Protein AF-A0A9X5P153-F1 (afdb_monomer_lite)

Sequence (195 aa):
MKKLLTLLILSAFSSACYAAAADWTPLLQSMKKGCTVDFDALPYGKSDIGKLPAQYRASVARSRSKQTESDGEALTIELKNSVAFGQPLSTLIIESGEGYGHVKMKFARNADVSKLIPLFTTPTDKRHGMLAAGRAQNFCVKGANRTLKQYQSSQHHWRAVSSEGPWQEFRYHPKENVLSCLNSDHYGDEVECTR

Structure (mmCIF, N/CA/C/O backbone):
data_AF-A0A9X5P153-F1
#
_entry.id   AF-A0A9X5P153-F1
#
loop_
_atom_site.group_PDB
_atom_site.id
_atom_site.type_symbol
_atom_site.label_atom_id
_atom_site.label_alt_id
_atom_site.label_comp_id
_atom_site.label_asym_id
_atom_site.label_entity_id
_atom_site.label_seq_id
_atom_site.pdbx_PDB_ins_code
_atom_site.Cartn_x
_atom_site.Cartn_y
_atom_site.Cartn_z
_atom_site.occupancy
_atom_site.B_iso_or_equiv
_atom_site.auth_seq_id
_atom_site.auth_comp_id
_atom_site.auth_asym_id
_atom_site.auth_atom_id
_atom_site.pdbx_PDB_model_num
ATOM 1 N N . MET A 1 1 ? -34.043 -13.146 49.507 1.00 47.53 1 MET A N 1
ATOM 2 C CA . MET A 1 1 ? -33.425 -13.627 48.246 1.00 47.53 1 MET A CA 1
ATOM 3 C C . MET A 1 1 ? -33.953 -12.940 46.969 1.00 47.53 1 MET A C 1
ATOM 5 O O . MET A 1 1 ? -33.760 -13.474 45.893 1.00 47.53 1 MET A O 1
ATOM 9 N N . LYS A 1 2 ? -34.574 -11.746 47.029 1.00 44.31 2 LYS A N 1
ATOM 10 C CA . LYS A 1 2 ? -35.009 -11.004 45.818 1.00 44.31 2 LYS A CA 1
ATOM 11 C C . LYS A 1 2 ? -34.020 -9.927 45.346 1.00 44.31 2 LYS A C 1
ATOM 13 O O . LYS A 1 2 ? -34.020 -9.601 44.174 1.00 44.31 2 LYS A O 1
ATOM 18 N N . LYS A 1 3 ? -33.159 -9.410 46.235 1.00 43.97 3 LYS A N 1
ATOM 19 C CA . LYS A 1 3 ? -32.174 -8.354 45.916 1.00 43.97 3 LYS A CA 1
ATOM 20 C C . LYS A 1 3 ? -30.908 -8.866 45.216 1.00 43.97 3 LYS A C 1
ATOM 22 O O . LYS A 1 3 ? -30.251 -8.099 44.531 1.00 43.97 3 LYS A O 1
ATOM 27 N N . LEU A 1 4 ? -30.576 -10.150 45.379 1.00 45.59 4 LEU A N 1
ATOM 28 C CA . LEU A 1 4 ? -29.398 -10.752 44.743 1.00 45.59 4 LEU A CA 1
ATOM 29 C C . LEU A 1 4 ? -29.663 -11.115 43.272 1.00 45.59 4 LEU A C 1
ATOM 31 O O . LEU A 1 4 ? -28.764 -11.041 42.445 1.00 45.59 4 LEU A O 1
ATOM 35 N N . LEU A 1 5 ? -30.915 -11.455 42.942 1.00 48.69 5 LEU A N 1
ATOM 36 C CA . LEU A 1 5 ? -31.315 -11.833 41.587 1.00 48.69 5 LEU A CA 1
ATOM 37 C C . LEU A 1 5 ? -31.338 -10.623 40.637 1.00 48.69 5 LEU A C 1
ATOM 39 O O . LEU A 1 5 ? -31.024 -10.762 39.463 1.00 48.69 5 LEU A O 1
ATOM 43 N N . THR A 1 6 ? -31.639 -9.424 41.145 1.00 50.09 6 THR A N 1
ATOM 44 C CA . THR A 1 6 ? -31.651 -8.188 40.345 1.00 50.09 6 THR A CA 1
ATOM 45 C C . THR A 1 6 ? -30.250 -7.714 39.954 1.00 50.09 6 THR A C 1
ATOM 47 O O . THR A 1 6 ? -30.091 -7.137 38.883 1.00 50.09 6 THR A O 1
ATOM 50 N N . LEU A 1 7 ? -29.223 -7.990 40.770 1.00 46.78 7 LEU A N 1
ATOM 51 C CA . LEU A 1 7 ? -27.832 -7.652 40.435 1.00 46.78 7 LEU A CA 1
ATOM 52 C C . LEU A 1 7 ? -27.221 -8.582 39.377 1.00 46.78 7 LEU A C 1
ATOM 54 O O . LEU A 1 7 ? -26.355 -8.149 38.625 1.00 46.78 7 LEU A O 1
ATOM 58 N N . LEU A 1 8 ? -27.690 -9.829 39.279 1.00 48.72 8 LEU A N 1
ATOM 59 C CA . LEU A 1 8 ? -27.217 -10.793 38.278 1.00 48.72 8 LEU A CA 1
ATOM 60 C C . LEU A 1 8 ? -27.764 -10.525 36.867 1.00 48.72 8 LEU A C 1
ATOM 62 O O . LEU A 1 8 ? -27.187 -10.996 35.893 1.00 48.72 8 LEU A O 1
ATOM 66 N N . ILE A 1 9 ? -28.849 -9.757 36.740 1.00 51.34 9 ILE A N 1
ATOM 67 C CA . ILE A 1 9 ? -29.462 -9.443 35.439 1.00 51.34 9 ILE A CA 1
ATOM 68 C C . ILE A 1 9 ? -28.832 -8.183 34.813 1.00 51.34 9 ILE A C 1
ATOM 70 O O . ILE A 1 9 ? -28.784 -8.067 33.590 1.00 51.34 9 ILE A O 1
ATOM 74 N N . LEU A 1 10 ? -28.271 -7.267 35.616 1.00 45.81 10 LEU A N 1
ATOM 75 C CA . LEU A 1 10 ? -27.598 -6.062 35.103 1.00 45.81 10 LEU A CA 1
ATOM 76 C C . LEU A 1 10 ? -26.164 -6.301 34.596 1.00 45.81 10 LEU A C 1
ATOM 78 O O . LEU A 1 10 ? -25.626 -5.444 33.901 1.00 45.81 10 LEU A O 1
ATOM 82 N N . SER A 1 11 ? -25.537 -7.439 34.904 1.00 48.03 11 SER A N 1
ATOM 83 C CA . SER A 1 11 ? -24.171 -7.751 34.454 1.00 48.03 11 SER A CA 1
ATOM 84 C C . SER A 1 11 ? -24.103 -8.456 33.092 1.00 48.03 11 SER A C 1
ATOM 86 O O . SER A 1 11 ? -23.009 -8.643 32.564 1.00 48.03 11 SER A O 1
ATOM 88 N N . ALA A 1 12 ? -25.244 -8.821 32.496 1.00 51.25 12 ALA A N 1
ATOM 89 C CA . ALA A 1 12 ? -25.298 -9.607 31.259 1.00 51.25 12 ALA A CA 1
ATOM 90 C C . ALA A 1 12 ? -25.358 -8.777 29.958 1.00 51.25 12 ALA A C 1
ATOM 92 O O . ALA A 1 12 ? -25.270 -9.353 28.877 1.00 51.25 12 ALA A O 1
ATOM 93 N N . PHE A 1 13 ? -25.472 -7.444 30.029 1.00 50.28 13 PHE A N 1
ATOM 94 C CA . PHE A 1 13 ? -25.649 -6.585 28.842 1.00 50.28 13 PHE A CA 1
ATOM 95 C C . PHE A 1 13 ? -24.474 -5.648 28.542 1.00 50.28 13 PHE A C 1
ATOM 97 O O . PHE A 1 13 ? -24.599 -4.734 27.732 1.00 50.28 13 PHE A O 1
ATOM 104 N N . SER A 1 14 ? -23.300 -5.906 29.115 1.00 43.81 14 SER A N 1
ATOM 105 C CA . SER A 1 14 ? -22.055 -5.263 28.679 1.00 43.81 14 SER A CA 1
ATOM 106 C C . SER A 1 14 ? -21.421 -6.042 27.526 1.00 43.81 14 SER A C 1
ATOM 108 O O . SER A 1 14 ? -20.226 -6.332 27.539 1.00 43.81 14 SER A O 1
ATOM 110 N N . SER A 1 15 ? -22.210 -6.412 26.515 1.00 46.66 15 SER A N 1
ATOM 111 C CA . SER A 1 15 ? -21.649 -6.752 25.210 1.00 46.66 15 SER A CA 1
ATOM 112 C C . SER A 1 15 ? -21.099 -5.447 24.650 1.00 46.66 15 SER A C 1
ATOM 114 O O . SER A 1 15 ? -21.829 -4.674 24.034 1.00 46.66 15 SER A O 1
ATOM 116 N N . ALA A 1 16 ? -19.829 -5.149 24.939 1.00 47.69 16 ALA A N 1
ATOM 117 C CA . ALA A 1 16 ? -19.108 -4.097 24.246 1.00 47.69 16 ALA A CA 1
ATOM 118 C C . ALA A 1 16 ? -19.264 -4.393 22.752 1.00 47.69 16 ALA A C 1
ATOM 120 O O . ALA A 1 16 ? -18.711 -5.363 22.235 1.00 47.69 16 ALA A O 1
ATOM 121 N N . CYS A 1 17 ? -20.123 -3.625 22.087 1.00 47.25 17 CYS A N 1
ATOM 122 C CA . CYS A 1 17 ? -20.361 -3.745 20.664 1.00 47.25 17 CYS A CA 1
ATOM 123 C C . CYS A 1 17 ? -19.094 -3.203 20.002 1.00 47.25 17 CYS A C 1
ATOM 125 O O . CYS A 1 17 ? -18.971 -2.006 19.741 1.00 47.25 17 CYS A O 1
ATOM 127 N N . TYR A 1 18 ? -18.082 -4.059 19.855 1.00 55.56 18 TYR A N 1
ATOM 128 C CA . TYR A 1 18 ? -16.886 -3.713 19.110 1.00 55.56 18 TYR A CA 1
ATOM 129 C C . TYR A 1 18 ? -17.342 -3.487 17.675 1.00 55.56 18 TYR A C 1
ATOM 131 O O . TYR A 1 18 ? -17.751 -4.425 16.991 1.00 55.56 18 TYR A O 1
ATOM 139 N N . ALA A 1 19 ? -17.339 -2.225 17.244 1.00 69.00 19 ALA A N 1
ATOM 140 C CA . ALA A 1 19 ? -17.590 -1.891 15.853 1.00 69.00 19 ALA A CA 1
ATOM 141 C C . ALA A 1 19 ? -16.660 -2.747 14.985 1.00 69.00 19 ALA A C 1
ATOM 143 O O . ALA A 1 19 ? -15.471 -2.866 15.293 1.00 69.00 19 ALA A O 1
ATOM 144 N N . ALA A 1 20 ? -17.194 -3.365 13.932 1.00 82.94 20 ALA A N 1
ATOM 145 C CA . ALA A 1 20 ? -16.376 -4.140 13.011 1.00 82.94 20 ALA A CA 1
ATOM 146 C C . ALA A 1 20 ? -15.239 -3.257 12.473 1.00 82.94 20 ALA A C 1
ATOM 148 O O . ALA A 1 20 ? -15.447 -2.073 12.188 1.00 82.94 20 ALA A O 1
ATOM 149 N N . ALA A 1 21 ? -14.031 -3.815 12.390 1.00 91.44 21 ALA A N 1
ATOM 150 C CA . ALA A 1 21 ? -12.899 -3.076 11.859 1.00 91.44 21 ALA A CA 1
ATOM 151 C C . ALA A 1 21 ? -13.166 -2.679 10.401 1.00 91.44 21 ALA A C 1
ATOM 153 O O . ALA A 1 21 ? -13.686 -3.480 9.623 1.00 91.44 21 ALA A O 1
ATOM 154 N N . ALA A 1 22 ? -12.804 -1.454 10.023 1.00 96.44 22 ALA A N 1
ATOM 155 C CA . ALA A 1 22 ? -12.912 -1.021 8.637 1.00 96.44 22 ALA A CA 1
ATOM 156 C C . ALA A 1 22 ? -11.876 -1.772 7.792 1.00 96.44 22 ALA A C 1
ATOM 158 O O . ALA A 1 22 ? -10.674 -1.653 8.039 1.00 96.44 22 ALA A O 1
ATOM 159 N N . ASP A 1 23 ? -12.339 -2.542 6.807 1.00 96.88 23 ASP A N 1
ATOM 160 C CA . ASP A 1 23 ? -11.461 -3.274 5.898 1.00 96.88 23 ASP A CA 1
ATOM 161 C C . ASP A 1 23 ? -11.102 -2.425 4.677 1.00 96.88 23 ASP A C 1
ATOM 163 O O . ASP A 1 23 ? -11.913 -2.228 3.768 1.00 96.88 23 ASP A O 1
ATOM 167 N N . TRP A 1 24 ? -9.868 -1.924 4.674 1.00 96.56 24 TRP A N 1
ATOM 168 C CA . TRP A 1 24 ? -9.282 -1.111 3.610 1.00 96.56 24 TRP A CA 1
ATOM 169 C C . TRP A 1 24 ? -8.792 -1.936 2.416 1.00 96.56 24 TRP A C 1
ATOM 171 O O . TRP A 1 24 ? -8.438 -1.351 1.395 1.00 96.56 24 TRP A O 1
ATOM 181 N N . THR A 1 25 ? -8.810 -3.273 2.494 1.00 95.44 25 THR A N 1
ATOM 182 C CA . THR A 1 25 ? -8.389 -4.162 1.393 1.00 95.44 25 THR A CA 1
ATOM 183 C C . THR A 1 25 ? -8.999 -3.792 0.039 1.00 95.44 25 THR A C 1
ATOM 185 O O . THR A 1 25 ? -8.234 -3.724 -0.920 1.00 95.44 25 THR A O 1
ATOM 188 N N . PRO A 1 26 ? -10.309 -3.489 -0.088 1.00 95.06 26 PRO A N 1
ATOM 189 C CA . PRO A 1 26 ? -10.902 -3.159 -1.385 1.00 95.06 26 PRO A CA 1
ATOM 190 C C . PRO A 1 26 ? -10.265 -1.942 -2.069 1.00 95.06 26 PRO A C 1
ATOM 192 O O . PRO A 1 26 ? -10.091 -1.968 -3.281 1.00 95.06 26 PRO A O 1
ATOM 195 N N . LEU A 1 27 ? -9.856 -0.921 -1.303 1.00 94.31 27 LEU A N 1
ATOM 196 C CA . LEU A 1 27 ? -9.205 0.289 -1.836 1.00 94.31 27 LEU A CA 1
ATOM 197 C C . LEU A 1 27 ? -7.715 0.078 -2.143 1.00 94.31 27 LEU A C 1
ATOM 199 O O . LEU A 1 27 ? -7.085 0.897 -2.800 1.00 94.31 27 LEU A O 1
ATOM 203 N N . LEU A 1 28 ? -7.134 -1.005 -1.627 1.00 93.38 28 LEU A N 1
ATOM 204 C CA . LEU A 1 28 ? -5.708 -1.316 -1.721 1.00 93.38 28 LEU A CA 1
ATOM 205 C C . LEU A 1 28 ? -5.439 -2.522 -2.638 1.00 93.38 28 LEU A C 1
ATOM 207 O O . LEU A 1 28 ? -4.286 -2.882 -2.872 1.00 93.38 28 LEU A O 1
ATOM 211 N N . GLN A 1 29 ? -6.493 -3.163 -3.150 1.00 91.69 29 GLN A N 1
ATOM 212 C CA . GLN A 1 29 ? -6.427 -4.451 -3.836 1.00 91.69 29 GLN A CA 1
ATOM 213 C C . GLN A 1 29 ? -5.596 -4.394 -5.122 1.00 91.69 29 GLN A C 1
ATOM 215 O O . GLN A 1 29 ? -4.877 -5.352 -5.418 1.00 91.69 29 GLN A O 1
ATOM 220 N N . SER A 1 30 ? -5.662 -3.282 -5.861 1.00 87.06 30 SER A N 1
ATOM 221 C CA . SER A 1 30 ? -4.901 -3.071 -7.101 1.00 87.06 30 SER A CA 1
ATOM 222 C C . SER A 1 30 ? -3.392 -3.210 -6.882 1.00 87.06 30 SER A C 1
ATOM 224 O O . SER A 1 30 ? -2.685 -3.747 -7.732 1.00 87.06 30 SER A O 1
ATOM 226 N N . MET A 1 31 ? -2.896 -2.839 -5.698 1.00 87.56 31 MET A N 1
ATOM 227 C CA . MET A 1 31 ? -1.468 -2.870 -5.384 1.00 87.56 31 MET A CA 1
ATOM 228 C C . MET A 1 31 ? -0.890 -4.282 -5.295 1.00 87.56 31 MET A C 1
ATOM 230 O O . MET A 1 31 ? 0.315 -4.458 -5.470 1.00 87.56 31 MET A O 1
ATOM 234 N N . LYS A 1 32 ? -1.723 -5.307 -5.060 1.00 85.31 32 LYS A N 1
ATOM 235 C CA . LYS A 1 32 ? -1.268 -6.708 -5.025 1.00 85.31 32 LYS A CA 1
ATOM 236 C C . LYS A 1 32 ? -0.628 -7.155 -6.339 1.00 85.31 32 LYS A C 1
ATOM 238 O O . LYS A 1 32 ? 0.155 -8.105 -6.345 1.00 85.31 32 LYS A O 1
ATOM 243 N N . LYS A 1 33 ? -0.976 -6.508 -7.451 1.00 80.19 33 LYS A N 1
ATOM 244 C CA . LYS A 1 33 ? -0.463 -6.829 -8.779 1.00 80.19 33 LYS A CA 1
ATOM 245 C C . LYS A 1 33 ? 0.204 -5.593 -9.374 1.00 80.19 33 LYS A C 1
ATOM 247 O O . LYS A 1 33 ? -0.465 -4.679 -9.824 1.00 80.19 33 LYS A O 1
ATOM 252 N N . GLY A 1 34 ? 1.531 -5.585 -9.373 1.00 75.56 34 GLY A N 1
ATOM 253 C CA . GLY A 1 34 ? 2.361 -4.546 -9.978 1.00 75.56 34 GLY A CA 1
ATOM 254 C C . GLY A 1 34 ? 2.371 -3.224 -9.232 1.00 75.56 34 GLY A C 1
ATOM 255 O O . GLY A 1 34 ? 2.647 -2.203 -9.845 1.00 75.56 34 GLY A O 1
ATOM 256 N N . CYS A 1 35 ? 2.039 -3.207 -7.936 1.00 83.25 35 CYS A N 1
ATOM 257 C CA . CYS A 1 35 ? 1.958 -1.966 -7.164 1.00 83.25 35 CYS A CA 1
ATOM 258 C C . CYS A 1 35 ? 1.123 -0.868 -7.847 1.00 83.25 35 CYS A C 1
ATOM 260 O O . CYS A 1 35 ? 1.380 0.320 -7.667 1.00 83.25 35 CYS A O 1
ATOM 262 N N . THR A 1 36 ? 0.108 -1.259 -8.623 1.00 83.00 36 THR A N 1
ATOM 263 C CA . THR A 1 36 ? -0.773 -0.311 -9.299 1.00 83.00 36 THR A CA 1
ATOM 264 C C . THR A 1 36 ? -1.589 0.446 -8.261 1.00 83.00 36 THR A C 1
ATOM 266 O O . THR A 1 36 ? -2.306 -0.157 -7.458 1.00 83.00 36 THR A O 1
ATOM 269 N N . VAL A 1 37 ? -1.473 1.771 -8.273 1.00 80.62 37 VAL A N 1
ATOM 270 C CA . VAL A 1 37 ? -2.222 2.653 -7.379 1.00 80.62 37 VAL A CA 1
ATOM 271 C C . VAL A 1 37 ? -3.471 3.128 -8.110 1.00 80.62 37 VAL A C 1
ATOM 273 O O . VAL A 1 37 ? -3.368 3.757 -9.159 1.00 80.62 37 VAL A O 1
ATOM 276 N N . ASP A 1 38 ? -4.637 2.798 -7.562 1.00 84.69 38 ASP A N 1
ATOM 277 C CA . ASP A 1 38 ? -5.920 3.330 -8.012 1.00 84.69 38 ASP A CA 1
ATOM 278 C C . ASP A 1 38 ? -6.193 4.645 -7.269 1.00 84.69 38 ASP A C 1
ATOM 280 O O . ASP A 1 38 ? -6.609 4.658 -6.106 1.00 84.69 38 ASP A O 1
ATOM 284 N N . PHE A 1 39 ? -5.884 5.758 -7.931 1.00 77.44 39 PHE A N 1
ATOM 285 C CA . PHE A 1 39 ? -6.084 7.098 -7.382 1.00 77.44 39 PHE A CA 1
ATOM 286 C C . PHE A 1 39 ? -7.538 7.563 -7.407 1.00 77.44 39 PHE A C 1
ATOM 288 O O . PHE A 1 39 ? -7.862 8.520 -6.709 1.00 77.44 39 PHE A O 1
ATOM 295 N N . ASP A 1 40 ? -8.414 6.878 -8.141 1.00 83.12 40 ASP A N 1
ATOM 296 C CA . ASP A 1 40 ? -9.849 7.152 -8.089 1.00 83.12 40 ASP A CA 1
ATOM 297 C C . ASP A 1 40 ? -10.466 6.527 -6.826 1.00 83.12 40 ASP A C 1
ATOM 299 O O . ASP A 1 40 ? -11.416 7.062 -6.249 1.00 83.12 40 ASP A O 1
ATOM 303 N N . ALA A 1 41 ? -9.900 5.406 -6.360 1.00 85.31 41 ALA A N 1
ATOM 304 C CA . ALA A 1 41 ? -10.319 4.730 -5.134 1.00 85.31 41 ALA A CA 1
ATOM 305 C C . ALA A 1 41 ? -9.700 5.320 -3.851 1.00 85.31 41 ALA A C 1
ATOM 307 O O . ALA A 1 41 ? -10.321 5.261 -2.782 1.00 85.31 41 ALA A O 1
ATOM 308 N N . LEU A 1 42 ? -8.475 5.852 -3.920 1.00 88.75 42 LEU A N 1
ATOM 309 C CA . LEU A 1 42 ? -7.748 6.383 -2.764 1.00 88.75 42 LEU A CA 1
ATOM 310 C C . LEU A 1 42 ? -7.845 7.912 -2.658 1.00 88.75 42 LEU A C 1
ATOM 312 O O . LEU A 1 42 ? -7.838 8.609 -3.665 1.00 88.75 42 LEU A O 1
ATOM 316 N N . PRO A 1 43 ? -7.887 8.472 -1.435 1.00 88.31 43 PRO A N 1
ATOM 317 C CA . PRO A 1 43 ? -7.881 9.918 -1.270 1.00 88.31 43 PRO A CA 1
ATOM 318 C C . PRO A 1 43 ? -6.517 10.484 -1.686 1.00 88.31 43 PRO A C 1
ATOM 320 O O . PRO A 1 43 ? -5.491 10.111 -1.115 1.00 88.31 43 PRO A O 1
ATOM 323 N N . TYR A 1 44 ? -6.520 11.401 -2.650 1.00 77.88 44 TYR A N 1
ATOM 324 C CA . TYR A 1 44 ? -5.321 12.108 -3.101 1.00 77.88 44 TYR A CA 1
ATOM 325 C C . TYR A 1 44 ? -4.970 13.241 -2.128 1.00 77.88 44 TYR A C 1
ATOM 327 O O . TYR A 1 44 ? -3.842 13.334 -1.646 1.00 77.88 44 TYR A O 1
ATOM 335 N N . GLY A 1 45 ? -5.965 14.060 -1.773 1.00 83.62 45 GLY A N 1
ATOM 336 C CA . GLY A 1 45 ? -5.815 15.176 -0.843 1.00 83.62 45 GLY A CA 1
ATOM 337 C C . GLY A 1 45 ? -6.653 15.030 0.425 1.00 83.62 45 GLY A C 1
ATOM 338 O O . GLY A 1 45 ? -7.579 14.219 0.531 1.00 83.62 45 GLY A O 1
ATOM 339 N N . LYS A 1 46 ? -6.373 15.876 1.424 1.00 85.06 46 LYS A N 1
ATOM 340 C CA . LYS A 1 46 ? -7.125 15.868 2.697 1.00 85.06 46 LYS A CA 1
ATOM 341 C C . LYS A 1 46 ? -8.632 16.082 2.506 1.00 85.06 46 LYS A C 1
ATOM 343 O O . LYS A 1 46 ? -9.424 15.535 3.273 1.00 85.06 46 LYS A O 1
ATOM 348 N N . SER A 1 47 ? -9.029 16.873 1.510 1.00 85.81 47 SER A N 1
ATOM 349 C CA . SER A 1 47 ? -10.432 17.127 1.157 1.00 85.81 47 SER A CA 1
ATOM 350 C C . SER A 1 47 ? -11.155 15.873 0.650 1.00 85.81 47 SER A C 1
ATOM 352 O O . SER A 1 47 ? -12.356 15.729 0.889 1.00 85.81 47 SER A O 1
ATOM 354 N N . ASP A 1 48 ? -10.441 14.931 0.029 1.00 89.31 48 ASP A N 1
ATOM 355 C CA . ASP A 1 48 ? -11.025 13.708 -0.533 1.00 89.31 48 ASP A CA 1
ATOM 356 C C . ASP A 1 48 ? -11.434 12.697 0.538 1.00 89.31 48 ASP A C 1
ATOM 358 O O . ASP A 1 48 ? -12.321 11.877 0.311 1.00 89.31 48 ASP A O 1
ATOM 362 N N . ILE A 1 49 ? -10.898 12.818 1.759 1.00 91.69 49 ILE A N 1
ATOM 363 C CA . ILE A 1 49 ? -11.346 12.010 2.903 1.00 91.69 49 ILE A CA 1
ATOM 364 C C . ILE A 1 49 ? -12.854 12.175 3.123 1.00 91.69 49 ILE A C 1
ATOM 366 O O . ILE A 1 49 ? -13.530 11.208 3.465 1.00 91.69 49 ILE A O 1
ATOM 370 N N . GLY A 1 50 ? -13.409 13.371 2.894 1.00 90.81 50 GLY A N 1
ATOM 371 C CA . GLY A 1 50 ? -14.848 13.623 3.022 1.00 90.81 50 GLY A CA 1
ATOM 372 C C . GLY A 1 50 ? -15.710 12.833 2.030 1.00 90.81 50 GLY A C 1
ATOM 373 O O . GLY A 1 50 ? -16.875 12.571 2.326 1.00 90.81 50 GLY A O 1
ATOM 374 N N . LYS A 1 51 ? -15.128 12.418 0.898 1.00 92.12 51 LYS A N 1
ATOM 375 C CA . LYS A 1 51 ? -15.792 11.667 -0.178 1.00 92.12 51 LYS A CA 1
ATOM 376 C C . LYS A 1 51 ? -15.761 10.154 0.048 1.00 92.12 51 LYS A C 1
ATOM 378 O O . LYS A 1 51 ? -16.509 9.429 -0.601 1.00 92.12 51 LYS A O 1
ATOM 383 N N . LEU A 1 52 ? -14.932 9.668 0.976 1.00 92.88 52 LEU A N 1
ATOM 384 C CA . LEU A 1 52 ? -14.853 8.243 1.281 1.00 92.88 52 LEU A CA 1
ATOM 385 C C . LEU A 1 52 ? -16.191 7.705 1.832 1.00 92.88 52 LEU A C 1
ATOM 387 O O . LEU A 1 52 ? -16.893 8.400 2.584 1.00 92.88 52 LEU A O 1
ATOM 391 N N . PRO A 1 53 ? -16.528 6.432 1.556 1.00 94.38 53 PRO A N 1
ATOM 392 C CA . PRO A 1 53 ? -17.629 5.750 2.224 1.00 94.38 53 PRO A CA 1
ATOM 393 C C . PRO A 1 53 ? -17.553 5.865 3.754 1.00 94.38 53 PRO A C 1
ATOM 395 O O . PRO A 1 53 ? -16.471 5.913 4.347 1.00 94.38 53 PRO A O 1
ATOM 398 N N . ALA A 1 54 ? -18.718 5.897 4.409 1.00 94.12 54 ALA A N 1
ATOM 399 C CA . ALA A 1 54 ? -18.835 6.202 5.839 1.00 94.12 54 ALA A CA 1
ATOM 400 C C . ALA A 1 54 ? -17.959 5.306 6.733 1.00 94.12 54 ALA A C 1
ATOM 402 O O . ALA A 1 54 ? -17.360 5.800 7.687 1.00 94.12 54 ALA A O 1
ATOM 403 N N . GLN A 1 55 ? -17.828 4.021 6.389 1.00 93.88 55 GLN A N 1
ATOM 404 C CA . GLN A 1 55 ? -16.995 3.062 7.121 1.00 93.88 55 GLN A CA 1
ATOM 405 C C . GLN A 1 55 ? -15.512 3.465 7.164 1.00 93.88 55 GLN A C 1
ATOM 407 O O . GLN A 1 55 ? -14.885 3.405 8.220 1.00 93.88 55 GLN A O 1
ATOM 412 N N . TYR A 1 56 ? -14.964 3.958 6.050 1.00 95.75 56 TYR A N 1
ATOM 413 C CA . TYR A 1 56 ? -13.573 4.399 5.975 1.00 95.75 56 TYR A CA 1
ATOM 414 C C . TYR A 1 56 ? -13.383 5.715 6.713 1.00 95.75 56 TYR A C 1
ATOM 416 O O . TYR A 1 56 ? -12.461 5.833 7.519 1.00 95.75 56 TYR A O 1
ATOM 424 N N . ARG A 1 57 ? -14.310 6.667 6.536 1.00 95.00 57 ARG A N 1
ATOM 425 C CA . ARG A 1 57 ? -14.282 7.953 7.253 1.00 95.00 57 ARG A CA 1
ATOM 426 C C . ARG A 1 57 ? -14.318 7.774 8.765 1.00 95.00 57 ARG A C 1
ATOM 428 O O . ARG A 1 57 ? -13.527 8.396 9.465 1.00 95.00 57 ARG A O 1
ATOM 435 N N . ALA A 1 58 ? -15.186 6.895 9.266 1.00 95.06 58 ALA A N 1
ATOM 436 C CA . ALA A 1 58 ? -15.298 6.605 10.695 1.00 95.06 58 ALA A CA 1
ATOM 437 C C . ALA A 1 58 ? -14.010 6.001 11.287 1.00 95.06 58 ALA A C 1
ATOM 439 O O . ALA A 1 58 ? -13.739 6.161 12.481 1.00 95.06 58 ALA A O 1
ATOM 440 N N . SER A 1 59 ? -13.211 5.334 10.451 1.00 96.56 59 SER A N 1
ATOM 441 C CA . SER A 1 59 ? -11.937 4.728 10.833 1.00 96.56 59 SER A CA 1
ATOM 442 C C . SER A 1 59 ? -10.752 5.702 10.827 1.00 96.56 59 SER A C 1
ATOM 444 O O . SER A 1 59 ? -9.705 5.390 11.391 1.00 96.56 59 SER A O 1
ATOM 446 N N . VAL A 1 60 ? -10.905 6.908 10.266 1.00 96.94 60 VAL A N 1
ATOM 447 C CA . VAL A 1 60 ? -9.868 7.948 10.308 1.00 96.94 60 VAL A CA 1
ATOM 448 C C . VAL A 1 60 ? -9.814 8.564 11.705 1.00 96.94 60 VAL A C 1
ATOM 450 O O . VAL A 1 60 ? -10.785 9.140 12.195 1.00 96.94 60 VAL A O 1
ATOM 453 N N . ALA A 1 61 ? -8.662 8.446 12.362 1.00 96.69 61 ALA A N 1
ATOM 454 C CA . ALA A 1 61 ? -8.389 9.100 13.638 1.00 96.69 61 ALA A CA 1
ATOM 455 C C . ALA A 1 61 ? -7.832 10.515 13.432 1.00 96.69 61 ALA A C 1
ATOM 457 O O . ALA A 1 61 ? -8.239 11.453 14.116 1.00 96.69 61 ALA A O 1
ATOM 458 N N . ARG A 1 62 ? -6.914 10.672 12.472 1.00 96.69 62 ARG A N 1
ATOM 459 C CA . ARG A 1 62 ? -6.274 11.948 12.137 1.00 96.69 62 ARG A CA 1
ATOM 460 C C . ARG A 1 62 ? -5.781 11.922 10.695 1.00 96.69 62 ARG A C 1
ATOM 462 O O . ARG A 1 62 ? -5.373 10.878 10.200 1.00 96.69 62 ARG A O 1
ATOM 469 N N . SER A 1 63 ? -5.754 13.079 10.040 1.00 95.62 63 SER A N 1
ATOM 470 C CA . SER A 1 63 ? -5.099 13.238 8.742 1.00 95.62 63 SER A CA 1
ATOM 471 C C . SER A 1 63 ? -4.257 14.509 8.665 1.00 95.62 63 SER A C 1
ATOM 473 O O . SER A 1 63 ? -4.585 15.542 9.265 1.00 95.62 63 SER A O 1
ATOM 475 N N . ARG A 1 64 ? -3.151 14.427 7.925 1.00 94.62 64 ARG A N 1
ATOM 476 C CA . ARG A 1 64 ? -2.240 15.543 7.644 1.00 94.62 64 ARG A CA 1
ATOM 477 C C . ARG A 1 64 ? -1.742 15.452 6.207 1.00 94.62 64 ARG A C 1
ATOM 479 O O . ARG A 1 64 ? -1.410 14.361 5.756 1.00 94.62 64 ARG A O 1
ATOM 486 N N . SER A 1 65 ? -1.648 16.596 5.549 1.00 91.81 65 SER A N 1
ATOM 487 C CA . SER A 1 65 ? -1.040 16.724 4.228 1.00 91.81 65 SER A CA 1
ATOM 488 C C . SER A 1 65 ? 0.269 17.482 4.336 1.00 91.81 65 SER A C 1
ATOM 490 O O . SER A 1 65 ? 0.402 18.377 5.176 1.00 91.81 65 SER A O 1
ATOM 492 N N . LYS A 1 66 ? 1.227 17.124 3.489 1.00 90.50 66 LYS A N 1
ATOM 493 C CA . LYS A 1 66 ? 2.482 17.852 3.313 1.00 90.50 66 LYS A CA 1
ATOM 494 C C . LYS A 1 66 ? 2.802 17.902 1.824 1.00 90.50 66 LYS A C 1
ATOM 496 O O . LYS A 1 66 ? 2.657 16.892 1.147 1.00 90.50 66 LYS A O 1
ATOM 501 N N . GLN A 1 67 ? 3.275 19.041 1.340 1.00 85.44 67 GLN A N 1
ATOM 502 C CA . GLN A 1 67 ? 3.809 19.143 -0.014 1.00 85.44 67 GLN A CA 1
ATOM 503 C C . GLN A 1 67 ? 5.150 18.399 -0.107 1.00 85.44 67 GLN A C 1
ATOM 505 O O . GLN A 1 67 ? 5.968 18.454 0.824 1.00 85.44 67 GLN A O 1
ATOM 510 N N . THR A 1 68 ? 5.347 17.645 -1.183 1.00 78.06 68 THR A N 1
ATOM 511 C CA . THR A 1 68 ? 6.601 16.940 -1.461 1.00 78.06 68 THR A CA 1
ATOM 512 C C . THR A 1 68 ? 7.570 17.858 -2.203 1.00 78.06 68 THR A C 1
ATOM 514 O O . THR A 1 68 ? 7.193 18.912 -2.704 1.00 78.06 68 THR A O 1
ATOM 517 N N . GLU A 1 69 ? 8.838 17.458 -2.274 1.00 71.69 69 GLU A N 1
ATOM 518 C CA . GLU A 1 69 ? 9.881 18.197 -3.007 1.00 71.69 69 GLU A CA 1
ATOM 519 C C . GLU A 1 69 ? 9.653 18.215 -4.529 1.00 71.69 69 GLU A C 1
ATOM 521 O O . GLU A 1 69 ? 10.295 18.980 -5.236 1.00 71.69 69 GLU A O 1
ATOM 526 N N . SER A 1 70 ? 8.740 17.379 -5.029 1.00 64.38 70 SER A N 1
ATOM 527 C CA . SER A 1 70 ? 8.382 17.241 -6.442 1.00 64.38 70 SER A CA 1
ATOM 528 C C . SER A 1 70 ? 7.042 17.910 -6.777 1.00 64.38 70 SER A C 1
ATOM 530 O O . SER A 1 70 ? 6.320 17.406 -7.633 1.00 64.38 70 SER A O 1
ATOM 532 N N . ASP A 1 71 ? 6.649 18.940 -6.020 1.00 67.75 71 ASP A N 1
ATOM 533 C CA . ASP A 1 71 ? 5.343 19.618 -6.104 1.00 67.75 71 ASP A CA 1
ATOM 534 C C . ASP A 1 71 ? 4.111 18.697 -5.958 1.00 67.75 71 ASP A C 1
ATOM 536 O O . ASP A 1 71 ? 2.984 19.085 -6.258 1.00 67.75 71 ASP A O 1
ATOM 540 N N . GLY A 1 72 ? 4.307 17.480 -5.444 1.00 76.00 72 GLY A N 1
ATOM 541 C CA . GLY A 1 72 ? 3.242 16.526 -5.139 1.00 76.00 72 GLY A CA 1
ATOM 542 C C . GLY A 1 72 ? 2.647 16.730 -3.744 1.00 76.00 72 GLY A C 1
ATOM 543 O O . GLY A 1 72 ? 3.133 17.529 -2.938 1.00 76.00 72 GLY A O 1
ATOM 544 N N . GLU A 1 73 ? 1.606 15.965 -3.419 1.00 84.88 73 GLU A N 1
ATOM 545 C CA . GLU A 1 73 ? 1.014 15.933 -2.075 1.00 84.88 73 GLU A CA 1
ATOM 546 C C . GLU A 1 73 ? 1.283 14.576 -1.413 1.00 84.88 73 GLU A C 1
ATOM 548 O O . GLU A 1 73 ? 1.153 13.518 -2.026 1.00 84.88 73 GLU A O 1
ATOM 553 N N . ALA A 1 74 ? 1.682 14.611 -0.142 1.00 91.00 74 ALA A N 1
ATOM 554 C CA . ALA A 1 74 ? 1.781 13.453 0.732 1.00 91.00 74 ALA A CA 1
ATOM 555 C C . ALA A 1 74 ? 0.682 13.524 1.798 1.00 91.00 74 ALA A C 1
ATOM 557 O O . ALA A 1 74 ? 0.794 14.277 2.775 1.00 91.00 74 ALA A O 1
ATOM 558 N N . LEU A 1 75 ? -0.362 12.714 1.642 1.00 94.00 75 LEU A N 1
ATOM 559 C CA . LEU A 1 75 ? -1.440 12.562 2.609 1.00 94.00 75 LEU A CA 1
ATOM 560 C C . LEU A 1 75 ? -1.126 11.416 3.576 1.00 94.00 75 LEU A C 1
ATOM 562 O O . LEU A 1 75 ? -1.056 10.252 3.198 1.00 94.00 75 LEU A O 1
ATOM 566 N N . THR A 1 76 ? -0.970 11.731 4.860 1.00 96.44 76 THR A N 1
ATOM 567 C CA . THR A 1 76 ? -0.900 10.735 5.937 1.00 96.44 76 THR A CA 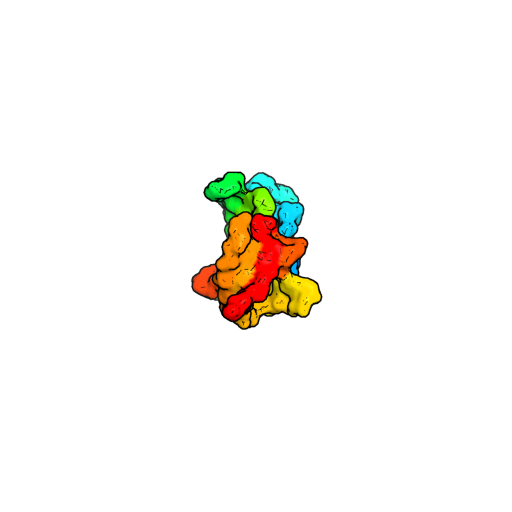1
ATOM 568 C C . THR A 1 76 ? -2.252 10.624 6.635 1.00 96.44 76 THR A C 1
ATOM 570 O O . THR A 1 76 ? -2.783 11.626 7.121 1.00 96.44 76 THR A O 1
ATOM 573 N N . ILE A 1 77 ? -2.765 9.402 6.755 1.00 97.19 77 ILE A N 1
ATOM 574 C CA . ILE A 1 77 ? -4.026 9.053 7.411 1.00 97.19 77 ILE A CA 1
ATOM 575 C C . ILE A 1 77 ? -3.722 8.075 8.546 1.00 97.19 77 ILE A C 1
ATOM 577 O O . ILE A 1 77 ? -3.344 6.929 8.313 1.00 97.19 77 ILE A O 1
ATOM 581 N N . GLU A 1 78 ? -3.880 8.531 9.782 1.00 97.75 78 GLU A N 1
ATOM 582 C CA . GLU A 1 78 ? -3.813 7.693 10.978 1.00 97.75 78 GLU A CA 1
ATOM 583 C C . GLU A 1 78 ? -5.178 7.031 11.187 1.00 97.75 78 GLU A C 1
ATOM 585 O O . GLU A 1 78 ? -6.216 7.702 11.183 1.00 97.75 78 GLU A O 1
ATOM 590 N N . LEU A 1 79 ? -5.174 5.711 11.360 1.00 97.38 79 LEU A N 1
ATOM 591 C CA . LEU A 1 79 ? -6.373 4.880 11.375 1.00 97.38 79 LEU A CA 1
ATOM 592 C C . LEU A 1 79 ? -6.607 4.265 12.756 1.00 97.38 79 LEU A C 1
ATOM 594 O O . LEU A 1 79 ? -5.671 3.908 13.472 1.00 97.38 79 LEU A O 1
ATOM 598 N N . LYS A 1 80 ? -7.880 4.104 13.114 1.00 95.50 80 LYS A N 1
ATOM 599 C CA . LYS A 1 80 ? -8.343 3.355 14.288 1.00 95.50 80 LYS A CA 1
ATOM 600 C C . LYS A 1 80 ? -9.238 2.213 13.833 1.00 95.50 80 LYS A C 1
ATOM 602 O O . LYS A 1 80 ? -9.976 2.358 12.861 1.00 95.50 80 LYS A O 1
ATOM 607 N N . ASN A 1 81 ? -9.180 1.093 14.554 1.00 94.69 81 ASN A N 1
ATOM 608 C CA . ASN A 1 81 ? -10.016 -0.082 14.298 1.00 94.69 81 ASN A CA 1
ATOM 609 C C . ASN A 1 81 ? -10.083 -0.441 12.799 1.00 94.69 81 ASN A C 1
ATOM 611 O O . ASN A 1 81 ? -11.158 -0.499 12.209 1.00 94.69 81 ASN A O 1
ATOM 615 N N . SER A 1 82 ? -8.921 -0.550 12.158 1.00 97.25 82 SER A N 1
ATOM 616 C CA . SER A 1 82 ? -8.799 -0.750 10.713 1.00 97.25 82 SER A CA 1
ATOM 617 C C . SER A 1 82 ? -7.943 -1.966 10.414 1.00 97.25 82 SER A C 1
ATOM 619 O O . SER A 1 82 ? -7.004 -2.279 11.151 1.00 97.25 82 SER A O 1
ATOM 621 N N . VAL A 1 83 ? -8.253 -2.630 9.309 1.00 96.81 83 VAL A N 1
ATOM 622 C CA . VAL A 1 83 ? -7.488 -3.759 8.784 1.00 96.81 83 VAL A CA 1
ATOM 623 C C . VAL A 1 83 ? -7.239 -3.575 7.292 1.00 96.81 83 VAL A C 1
ATOM 625 O O . VAL A 1 83 ? -7.987 -2.881 6.606 1.00 96.81 83 VAL A O 1
ATOM 628 N N . ALA A 1 84 ? -6.181 -4.201 6.795 1.00 95.69 84 ALA A N 1
ATOM 629 C CA . ALA A 1 84 ? -5.960 -4.431 5.375 1.00 95.69 84 ALA A CA 1
ATOM 630 C C . ALA A 1 84 ? -5.300 -5.797 5.201 1.00 95.69 84 ALA A C 1
ATOM 632 O O . ALA A 1 84 ? -4.414 -6.173 5.970 1.00 95.69 84 ALA A O 1
ATOM 633 N N . PHE A 1 85 ? -5.755 -6.556 4.210 1.00 94.12 85 PHE A N 1
ATOM 634 C CA . PHE A 1 85 ? -5.316 -7.922 3.929 1.00 94.12 85 PHE A CA 1
ATOM 635 C C . PHE A 1 85 ? -5.382 -8.834 5.168 1.00 94.12 85 PHE A C 1
ATOM 637 O O . PHE A 1 85 ? -4.509 -9.667 5.400 1.00 94.12 85 PHE A O 1
ATOM 644 N N . GLY A 1 86 ? -6.408 -8.635 6.004 1.00 93.62 86 GLY A N 1
ATOM 645 C CA . GLY A 1 86 ? -6.602 -9.373 7.255 1.00 93.62 86 GLY A CA 1
ATOM 646 C C . GLY A 1 86 ? -5.635 -9.009 8.389 1.00 93.62 86 GLY A C 1
ATOM 647 O O . GLY A 1 86 ? -5.685 -9.643 9.440 1.00 93.62 86 GLY A O 1
ATOM 648 N N . GLN A 1 87 ? -4.767 -8.006 8.213 1.00 95.69 87 GLN A N 1
ATOM 649 C CA . GLN A 1 87 ? -3.820 -7.550 9.233 1.00 95.69 87 GLN A CA 1
ATOM 650 C C . GLN A 1 87 ? -4.201 -6.166 9.781 1.00 95.69 87 GLN A C 1
ATOM 652 O O . GLN A 1 87 ? -4.656 -5.313 9.013 1.00 95.69 87 GLN A O 1
ATOM 657 N N . PRO A 1 88 ? -4.001 -5.896 11.086 1.00 96.06 88 PRO A N 1
ATOM 658 C CA . PRO A 1 88 ? -4.295 -4.591 11.676 1.00 96.06 88 PRO A CA 1
ATOM 659 C C . PRO A 1 88 ? -3.489 -3.456 11.035 1.00 96.06 88 PRO A C 1
ATOM 661 O O . PRO A 1 88 ? -2.256 -3.451 11.075 1.00 96.06 88 PRO A O 1
ATOM 664 N N . LEU A 1 89 ? -4.192 -2.468 10.486 1.00 97.31 89 LEU A N 1
ATOM 665 C CA . LEU A 1 89 ? -3.619 -1.321 9.791 1.00 97.31 89 LEU A CA 1
ATOM 666 C C . LEU A 1 89 ? -3.706 -0.072 10.677 1.00 97.31 89 LEU A C 1
ATOM 668 O O . LEU A 1 89 ? -4.755 0.231 11.241 1.00 97.31 89 LEU A O 1
ATOM 672 N N . SER A 1 90 ? -2.596 0.656 10.794 1.00 97.06 90 SER A N 1
ATOM 673 C CA . SER A 1 90 ? -2.475 1.820 11.687 1.00 97.06 90 SER A CA 1
ATOM 674 C C . SER A 1 90 ? -2.283 3.141 10.950 1.00 97.06 90 SER A C 1
ATOM 676 O O . SER A 1 90 ? -2.665 4.199 11.452 1.00 97.06 90 SER A O 1
ATOM 678 N N . THR A 1 91 ? -1.673 3.123 9.765 1.00 97.69 91 THR A N 1
ATOM 679 C CA . THR A 1 91 ? -1.444 4.342 8.985 1.00 97.69 91 THR A CA 1
ATOM 680 C C . THR A 1 91 ? -1.403 4.024 7.500 1.00 97.69 91 THR A C 1
ATOM 682 O O . THR A 1 91 ? -0.793 3.033 7.096 1.00 97.69 91 THR A O 1
ATOM 685 N N . LEU A 1 92 ? -2.005 4.901 6.702 1.00 96.56 92 LEU A N 1
ATOM 686 C CA . LEU A 1 92 ? -1.784 4.995 5.264 1.00 96.56 92 LEU A CA 1
ATOM 687 C C . LEU A 1 92 ? -1.047 6.293 4.958 1.00 96.56 92 LEU A C 1
ATOM 689 O O . LEU A 1 92 ? -1.382 7.343 5.502 1.00 96.56 92 LEU A O 1
ATOM 693 N N . ILE A 1 93 ? -0.039 6.218 4.101 1.00 94.94 93 ILE A N 1
ATOM 694 C CA . ILE A 1 93 ? 0.614 7.388 3.517 1.00 94.94 93 ILE A CA 1
ATOM 695 C C . ILE A 1 93 ? 0.459 7.255 2.013 1.00 94.94 93 ILE A C 1
ATOM 697 O O . ILE A 1 93 ? 0.870 6.238 1.462 1.00 94.94 93 ILE A O 1
ATOM 701 N N . ILE A 1 94 ? -0.150 8.247 1.381 1.00 93.19 94 ILE A N 1
ATOM 702 C CA . ILE A 1 94 ? -0.387 8.300 -0.057 1.00 93.19 94 ILE A CA 1
ATOM 703 C C . ILE A 1 94 ? 0.382 9.512 -0.563 1.00 93.19 94 ILE A C 1
ATOM 705 O O . ILE A 1 94 ? 0.126 10.635 -0.141 1.00 93.19 94 ILE A O 1
ATOM 709 N N . GLU A 1 95 ? 1.385 9.260 -1.386 1.00 90.25 95 GLU A N 1
ATOM 710 C CA . GLU A 1 95 ? 2.203 10.259 -2.059 1.00 90.25 95 GLU A CA 1
ATOM 711 C C . GLU A 1 95 ? 1.919 10.160 -3.554 1.00 90.25 95 GLU A C 1
ATOM 713 O O . GLU A 1 95 ? 2.000 9.073 -4.132 1.00 90.25 95 GLU A O 1
ATOM 718 N N . SER A 1 96 ? 1.603 11.281 -4.183 1.00 79.75 96 SER A N 1
ATOM 719 C CA . SER A 1 96 ? 1.247 11.305 -5.599 1.00 79.75 96 SER A CA 1
ATOM 720 C C . SER A 1 96 ? 1.698 12.592 -6.275 1.00 79.75 96 SER A C 1
ATOM 722 O O . SER A 1 96 ? 1.781 13.656 -5.656 1.00 79.75 96 SER A O 1
ATOM 724 N N . GLY A 1 97 ? 2.041 12.457 -7.553 1.00 75.94 97 GLY A N 1
ATOM 725 C CA . GLY A 1 97 ? 2.491 13.529 -8.435 1.00 75.94 97 GLY A CA 1
ATOM 726 C C . GLY A 1 97 ? 2.391 13.091 -9.897 1.00 75.94 97 GLY A C 1
ATOM 727 O O . GLY A 1 97 ? 1.916 11.994 -10.193 1.00 75.94 97 GLY A O 1
ATOM 728 N N . GLU A 1 98 ? 2.831 13.937 -10.825 1.00 72.94 98 GLU A N 1
ATOM 729 C CA . GLU A 1 98 ? 2.771 13.630 -12.258 1.00 72.94 98 GLU A CA 1
ATOM 730 C C . GLU A 1 98 ? 3.558 12.345 -12.583 1.00 72.94 98 GLU A C 1
ATOM 732 O O . GLU A 1 98 ? 4.755 12.258 -12.304 1.00 72.94 98 GLU A O 1
ATOM 737 N N . GLY A 1 99 ? 2.881 11.326 -13.131 1.00 72.62 99 GLY A N 1
ATOM 738 C CA . GLY A 1 99 ? 3.481 10.029 -13.483 1.00 72.62 99 GLY A CA 1
ATOM 739 C C . GLY A 1 99 ? 4.059 9.244 -12.295 1.00 72.62 99 GLY A C 1
ATOM 740 O O . GLY A 1 99 ? 4.965 8.426 -12.478 1.00 72.62 99 GLY A O 1
ATOM 741 N N . TYR A 1 100 ? 3.613 9.526 -11.062 1.00 81.00 100 TYR A N 1
ATOM 742 C CA . TYR A 1 100 ? 4.151 8.921 -9.842 1.00 81.00 100 TYR A CA 1
ATOM 743 C C . TYR A 1 100 ? 3.075 8.659 -8.786 1.00 81.00 100 TYR A C 1
ATOM 745 O O . TYR A 1 100 ? 2.288 9.537 -8.427 1.00 81.00 100 TYR A O 1
ATOM 753 N N . GLY A 1 101 ? 3.124 7.461 -8.208 1.00 86.25 101 GLY A N 1
ATOM 754 C CA . GLY A 1 101 ? 2.313 7.082 -7.068 1.00 86.25 101 GLY A CA 1
ATOM 755 C C . GLY A 1 101 ? 3.039 6.208 -6.068 1.00 86.25 101 GLY A C 1
ATOM 756 O O . GLY A 1 101 ? 3.706 5.249 -6.443 1.00 86.25 101 GLY A O 1
ATOM 757 N N . HIS A 1 102 ? 2.885 6.509 -4.783 1.00 88.56 102 HIS A N 1
ATOM 758 C CA . HIS A 1 102 ? 3.514 5.763 -3.706 1.00 88.56 102 HIS A CA 1
ATOM 759 C C . HIS A 1 102 ? 2.601 5.661 -2.489 1.00 88.56 102 HIS A C 1
ATOM 761 O O . HIS A 1 102 ? 2.265 6.645 -1.838 1.00 88.56 102 HIS A O 1
ATOM 767 N N . VAL A 1 103 ? 2.226 4.431 -2.156 1.00 93.12 103 VAL A N 1
ATOM 768 C CA . VAL A 1 103 ? 1.377 4.118 -1.009 1.00 93.12 103 VAL A CA 1
ATOM 769 C C . VAL A 1 103 ? 2.187 3.332 0.010 1.00 93.12 103 VAL A C 1
ATOM 771 O O . VAL A 1 103 ? 2.760 2.292 -0.311 1.00 93.12 103 VAL A O 1
ATOM 774 N N . LYS A 1 104 ? 2.214 3.800 1.259 1.00 94.56 104 LYS A N 1
ATOM 775 C CA . LYS A 1 104 ? 2.822 3.103 2.399 1.00 94.56 104 LYS A CA 1
ATOM 776 C C . LYS A 1 104 ? 1.729 2.686 3.373 1.00 94.56 104 LYS A C 1
ATOM 778 O O . LYS A 1 104 ? 1.001 3.521 3.907 1.00 94.56 104 LYS A O 1
ATOM 783 N N . MET A 1 105 ? 1.655 1.391 3.636 1.00 95.56 105 MET A N 1
ATOM 784 C CA . MET A 1 105 ? 0.765 0.760 4.601 1.00 95.56 105 MET A CA 1
ATOM 785 C C . MET A 1 105 ? 1.566 0.405 5.847 1.00 95.56 105 MET A C 1
ATOM 787 O O . MET A 1 105 ? 2.401 -0.500 5.817 1.00 95.56 105 MET A O 1
ATOM 791 N N . LYS A 1 106 ? 1.319 1.116 6.949 1.00 96.94 106 LYS A N 1
ATOM 792 C CA . LYS A 1 106 ? 1.928 0.816 8.245 1.00 96.94 106 LYS A CA 1
ATOM 793 C C . LYS A 1 106 ? 0.985 -0.028 9.084 1.00 96.94 106 LYS A C 1
ATOM 795 O O . LYS A 1 106 ? -0.071 0.441 9.523 1.00 96.94 106 LYS A O 1
ATOM 800 N N . PHE A 1 107 ? 1.393 -1.252 9.357 1.00 95.75 107 PHE A N 1
ATOM 801 C CA . PHE A 1 107 ? 0.638 -2.188 10.172 1.00 95.75 107 PHE A CA 1
ATOM 802 C C . PHE A 1 107 ? 0.968 -2.022 11.657 1.00 95.75 107 PHE A C 1
ATOM 804 O O . PHE A 1 107 ? 2.027 -1.514 12.036 1.00 95.75 107 PHE A O 1
ATOM 811 N N . ALA A 1 108 ? 0.036 -2.427 12.517 1.00 93.31 108 ALA A N 1
ATOM 812 C CA . ALA A 1 108 ? 0.258 -2.416 13.956 1.00 93.31 108 ALA A CA 1
ATOM 813 C C . ALA A 1 108 ? 1.400 -3.373 14.352 1.00 93.31 108 ALA A C 1
ATOM 815 O O . ALA A 1 108 ? 1.792 -4.270 13.605 1.00 93.31 108 ALA A O 1
ATOM 816 N N . ARG A 1 109 ? 1.946 -3.204 15.562 1.00 88.62 109 ARG A N 1
ATOM 817 C CA . ARG A 1 109 ? 3.084 -4.012 16.044 1.00 88.62 109 ARG A CA 1
ATOM 818 C C . ARG A 1 109 ? 2.791 -5.514 16.117 1.00 88.62 109 ARG A C 1
ATOM 820 O O . ARG A 1 109 ? 3.714 -6.306 15.996 1.00 88.62 109 ARG A O 1
ATOM 827 N N . ASN A 1 110 ? 1.532 -5.889 16.323 1.00 88.00 110 ASN A N 1
ATOM 828 C CA . ASN A 1 110 ? 1.073 -7.275 16.419 1.00 88.00 110 ASN A CA 1
ATOM 829 C C . ASN A 1 110 ? 0.652 -7.886 15.071 1.00 88.00 110 ASN A C 1
ATOM 831 O O . ASN A 1 110 ? 0.167 -9.014 15.058 1.00 88.00 110 ASN A O 1
ATOM 835 N N . ALA A 1 111 ? 0.782 -7.155 13.961 1.00 90.94 111 ALA A N 1
ATOM 836 C CA . ALA A 1 111 ? 0.474 -7.676 12.638 1.00 90.94 111 ALA A CA 1
ATOM 837 C C . ALA A 1 111 ? 1.566 -8.634 12.145 1.00 90.94 111 ALA A C 1
ATOM 839 O O . ALA A 1 111 ? 2.760 -8.355 12.270 1.00 90.94 111 ALA A O 1
ATOM 840 N N . ASP A 1 112 ? 1.154 -9.723 11.505 1.00 89.12 112 ASP A N 1
ATOM 841 C CA . ASP A 1 112 ? 2.054 -10.654 10.828 1.00 89.12 112 ASP A CA 1
ATOM 842 C C . ASP A 1 112 ? 2.250 -10.226 9.367 1.00 89.12 112 ASP A C 1
ATOM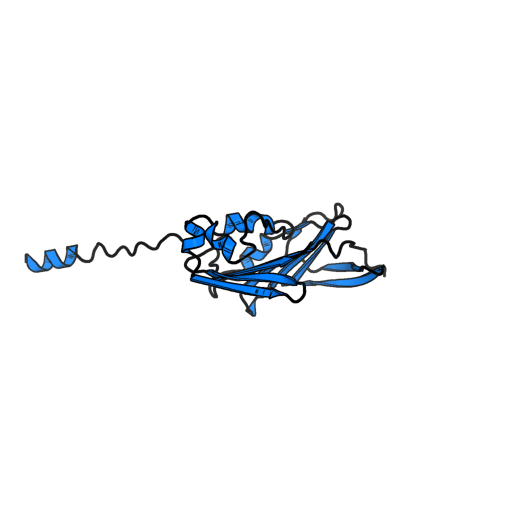 844 O O . ASP A 1 112 ? 1.679 -10.787 8.429 1.00 89.12 112 ASP A O 1
ATOM 848 N N . VAL A 1 113 ? 3.048 -9.172 9.180 1.00 83.19 113 VAL A N 1
ATOM 849 C CA . VAL A 1 113 ? 3.309 -8.574 7.859 1.00 83.19 113 VAL A CA 1
ATOM 850 C C . VAL A 1 113 ? 4.059 -9.543 6.937 1.00 83.19 113 VAL A C 1
ATOM 852 O O . VAL A 1 113 ? 3.926 -9.467 5.718 1.00 83.19 113 VAL A O 1
ATOM 855 N N . SER A 1 114 ? 4.795 -10.508 7.495 1.00 79.38 114 SER A N 1
ATOM 856 C CA . SER A 1 114 ? 5.534 -11.501 6.710 1.00 79.38 114 SER A CA 1
ATOM 857 C C . SER A 1 114 ? 4.617 -12.354 5.826 1.00 79.38 114 SER A C 1
ATOM 859 O O . SER A 1 114 ? 4.954 -12.633 4.676 1.00 79.38 114 SER A O 1
ATOM 861 N N . LYS A 1 115 ? 3.409 -12.676 6.313 1.00 84.62 115 LYS A N 1
ATOM 862 C CA . LYS A 1 115 ? 2.380 -13.412 5.559 1.00 84.62 115 LYS A CA 1
ATOM 863 C C . LYS A 1 115 ? 1.758 -12.610 4.424 1.00 84.62 115 LYS A C 1
ATOM 865 O O . LYS A 1 115 ? 1.125 -13.194 3.549 1.00 84.62 115 LYS A O 1
ATOM 870 N N . LEU A 1 116 ? 1.914 -11.288 4.439 1.00 85.38 116 LEU A N 1
ATOM 871 C CA . LEU A 1 116 ? 1.386 -10.428 3.389 1.00 85.38 116 LEU A CA 1
ATOM 872 C C . LEU A 1 116 ? 2.290 -10.411 2.164 1.00 85.38 116 LEU A C 1
ATOM 874 O O . LEU A 1 116 ? 1.773 -10.311 1.061 1.00 85.38 116 LEU A O 1
ATOM 878 N N . ILE A 1 117 ? 3.609 -10.544 2.341 1.00 78.88 117 ILE A N 1
ATOM 879 C CA . ILE A 1 117 ? 4.604 -10.442 1.261 1.00 78.88 117 ILE A CA 1
ATOM 880 C C . ILE A 1 117 ? 4.228 -11.312 0.042 1.00 78.88 117 ILE A C 1
ATOM 882 O O . ILE A 1 117 ? 4.160 -10.759 -1.054 1.00 78.88 117 ILE A O 1
ATOM 886 N N . PRO A 1 118 ? 3.873 -12.609 0.185 1.00 77.50 118 PRO A N 1
ATOM 887 C CA . PRO A 1 118 ? 3.545 -13.463 -0.962 1.00 77.50 118 PRO A CA 1
ATOM 888 C C . PRO A 1 118 ? 2.253 -13.075 -1.695 1.00 77.50 118 PRO A C 1
ATOM 890 O O . PRO A 1 118 ? 1.986 -13.585 -2.780 1.00 77.50 118 PRO A O 1
ATOM 893 N N . LEU A 1 119 ? 1.423 -12.204 -1.109 1.00 82.12 119 LEU A N 1
ATOM 894 C CA . LEU A 1 119 ? 0.198 -11.707 -1.737 1.00 82.12 119 LEU A CA 1
ATOM 895 C C . LEU A 1 119 ? 0.479 -10.615 -2.777 1.00 82.12 119 LEU A C 1
ATOM 897 O O . LEU A 1 119 ? -0.426 -10.292 -3.550 1.00 82.12 119 LEU A O 1
ATOM 901 N N . PHE A 1 120 ? 1.690 -10.049 -2.773 1.00 80.88 120 PHE A N 1
ATOM 902 C CA . PHE A 1 120 ? 2.124 -9.007 -3.694 1.00 80.88 120 PHE A CA 1
ATOM 903 C C . PHE A 1 120 ? 3.021 -9.604 -4.775 1.00 80.88 120 PHE A C 1
ATOM 905 O O . PHE A 1 120 ? 3.974 -10.342 -4.521 1.00 80.88 120 PHE A O 1
ATOM 912 N N . THR A 1 121 ? 2.699 -9.261 -6.010 1.00 74.38 121 THR A N 1
ATOM 913 C CA . THR A 1 121 ? 3.392 -9.712 -7.212 1.00 74.38 121 THR A CA 1
ATOM 914 C C . THR A 1 121 ? 3.709 -8.503 -8.063 1.00 74.38 121 THR A C 1
ATOM 916 O O . THR A 1 121 ? 2.926 -7.558 -8.098 1.00 74.38 121 THR A O 1
ATOM 919 N N . THR A 1 122 ? 4.821 -8.532 -8.779 1.00 66.19 122 THR A N 1
ATOM 920 C CA . THR A 1 122 ? 5.140 -7.536 -9.801 1.00 66.19 122 THR A CA 1
ATOM 921 C C . THR A 1 122 ? 5.245 -8.237 -11.153 1.00 66.19 122 THR A C 1
ATOM 923 O O . THR A 1 122 ? 5.945 -9.251 -11.246 1.00 66.19 122 THR A O 1
ATOM 926 N N . PRO A 1 123 ? 4.542 -7.770 -12.200 1.00 61.34 123 PRO A N 1
ATOM 927 C CA . PRO A 1 123 ? 4.793 -8.256 -13.545 1.00 61.34 123 PRO A CA 1
ATOM 928 C C . PRO A 1 123 ? 6.237 -7.905 -13.911 1.00 61.34 123 PRO A C 1
ATOM 930 O O . PRO A 1 123 ? 6.642 -6.750 -13.824 1.00 61.34 123 PRO A O 1
ATOM 933 N N . THR A 1 124 ? 7.019 -8.910 -14.280 1.00 57.00 124 THR A N 1
ATOM 934 C CA . THR A 1 124 ? 8.216 -8.678 -15.091 1.00 57.00 124 THR A CA 1
ATOM 935 C C . THR A 1 124 ? 7.809 -8.667 -16.556 1.00 57.00 124 THR A C 1
ATOM 937 O O . THR A 1 124 ? 6.647 -8.950 -16.865 1.00 57.00 124 THR A O 1
ATOM 940 N N . ASP A 1 125 ? 8.715 -8.285 -17.455 1.00 52.81 125 ASP A N 1
ATOM 941 C CA . ASP A 1 125 ? 8.436 -8.266 -18.890 1.00 52.81 125 ASP A CA 1
ATOM 942 C C . ASP A 1 125 ? 7.745 -9.565 -19.382 1.00 52.81 125 ASP A C 1
ATOM 944 O O . ASP A 1 125 ? 7.740 -10.619 -18.729 1.00 52.81 125 ASP A O 1
ATOM 948 N N . LYS A 1 126 ? 7.161 -9.513 -20.583 1.00 46.97 126 LYS A N 1
ATOM 949 C CA . LYS A 1 126 ? 6.435 -10.644 -21.193 1.00 46.97 126 LYS A CA 1
ATOM 950 C C . LYS A 1 126 ? 7.261 -11.949 -21.285 1.00 46.97 126 LYS A C 1
ATOM 952 O O . LYS A 1 126 ? 6.677 -12.987 -21.587 1.00 46.97 126 LYS A O 1
ATOM 957 N N . ARG A 1 127 ? 8.582 -11.923 -21.043 1.00 47.72 127 ARG A N 1
ATOM 958 C CA . ARG A 1 127 ? 9.490 -13.081 -21.099 1.00 47.72 127 ARG A CA 1
ATOM 959 C C . ARG A 1 127 ? 9.692 -13.763 -19.741 1.00 47.72 127 ARG A C 1
ATOM 961 O O . ARG A 1 127 ? 9.975 -14.958 -19.726 1.00 47.72 127 ARG A O 1
ATOM 968 N N . HIS A 1 128 ? 9.512 -13.055 -18.623 1.00 49.22 128 HIS A N 1
ATOM 969 C CA . HIS A 1 128 ? 9.859 -13.560 -17.283 1.00 49.22 128 HIS A CA 1
ATOM 970 C C . HIS A 1 128 ? 8.656 -13.856 -16.360 1.00 49.22 128 HIS A C 1
ATOM 972 O O . HIS A 1 128 ? 8.824 -14.487 -15.315 1.00 49.22 128 HIS A O 1
ATOM 978 N N . GLY A 1 129 ? 7.428 -13.489 -16.755 1.00 52.75 129 GLY A N 1
ATOM 979 C CA . GLY A 1 129 ? 6.201 -13.817 -16.011 1.00 52.75 129 GLY A CA 1
ATOM 980 C C . GLY A 1 129 ? 5.911 -12.863 -14.842 1.00 52.75 129 GLY A C 1
ATOM 981 O O . GLY A 1 129 ? 6.252 -11.685 -14.895 1.00 52.75 129 GLY A O 1
ATOM 982 N N . MET A 1 130 ? 5.226 -13.336 -13.791 1.00 54.09 130 MET A N 1
ATOM 983 C CA . MET A 1 130 ? 4.999 -12.561 -12.558 1.00 54.09 130 MET A CA 1
ATOM 984 C C . MET A 1 130 ? 6.033 -12.964 -11.503 1.00 54.09 130 MET A C 1
ATOM 986 O O . MET A 1 130 ? 6.082 -14.131 -11.110 1.00 54.09 130 MET A O 1
ATOM 990 N N . LEU A 1 131 ? 6.827 -12.014 -11.005 1.00 54.53 131 LEU A N 1
ATOM 991 C CA . LEU A 1 131 ? 7.697 -12.253 -9.856 1.00 54.53 131 LEU A CA 1
ATOM 992 C C . LEU A 1 131 ? 6.909 -12.032 -8.564 1.00 54.53 131 LEU A C 1
ATOM 994 O O . LEU A 1 131 ? 6.301 -10.981 -8.354 1.00 54.53 131 LEU A O 1
ATOM 998 N N . ALA A 1 132 ? 6.928 -13.025 -7.677 1.00 51.38 132 ALA A N 1
ATOM 999 C CA . ALA A 1 132 ? 6.485 -12.828 -6.303 1.00 51.38 132 ALA A CA 1
ATOM 1000 C C . ALA A 1 132 ? 7.456 -11.873 -5.594 1.00 51.38 132 ALA A C 1
ATOM 1002 O O . ALA A 1 132 ? 8.677 -12.022 -5.729 1.00 51.38 132 ALA A O 1
ATOM 1003 N N . ALA A 1 133 ? 6.930 -10.943 -4.792 1.00 54.22 133 ALA A N 1
ATOM 1004 C CA . ALA A 1 133 ? 7.742 -10.281 -3.781 1.00 54.22 133 ALA A CA 1
ATOM 1005 C C . ALA A 1 133 ? 8.335 -11.388 -2.892 1.00 54.22 133 ALA A C 1
ATOM 1007 O O . ALA A 1 133 ? 7.603 -12.111 -2.224 1.00 54.22 133 ALA A O 1
ATOM 1008 N N . GLY A 1 134 ? 9.640 -11.648 -2.967 1.00 50.28 134 GLY A N 1
ATOM 1009 C CA . GLY A 1 134 ? 10.226 -12.805 -2.269 1.00 50.28 134 GLY A CA 1
ATOM 1010 C C . GLY A 1 134 ? 11.555 -13.334 -2.813 1.00 50.28 134 GLY A C 1
ATOM 1011 O O . GLY A 1 134 ? 12.342 -13.907 -2.054 1.00 50.28 134 GLY A O 1
ATOM 1012 N N . ARG A 1 135 ? 11.868 -13.085 -4.093 1.00 57.84 135 ARG A N 1
ATOM 1013 C CA . ARG A 1 135 ? 13.029 -13.662 -4.787 1.00 57.84 135 ARG A CA 1
ATOM 1014 C C . ARG A 1 135 ? 14.157 -12.683 -5.161 1.00 57.84 135 ARG A C 1
ATOM 1016 O O . ARG A 1 135 ? 13.986 -11.829 -6.030 1.00 57.84 135 ARG A O 1
ATOM 1023 N N . ALA A 1 136 ? 15.319 -12.800 -4.511 1.00 61.19 136 ALA A N 1
ATOM 1024 C CA . ALA A 1 136 ? 16.489 -11.971 -4.818 1.00 61.19 136 ALA A CA 1
ATOM 1025 C C . ALA A 1 136 ? 16.969 -12.190 -6.266 1.00 61.19 136 ALA A C 1
ATOM 1027 O O . ALA A 1 136 ? 17.120 -13.332 -6.702 1.00 61.19 136 ALA A O 1
ATOM 1028 N N . GLN A 1 137 ? 17.212 -11.103 -6.998 1.00 63.84 137 GLN A N 1
ATOM 1029 C CA . GLN A 1 137 ? 17.639 -11.118 -8.399 1.00 63.84 137 GLN A CA 1
ATOM 1030 C C . GLN A 1 137 ? 18.393 -9.826 -8.725 1.00 63.84 137 GLN A C 1
ATOM 1032 O O . GLN A 1 137 ? 18.066 -8.762 -8.193 1.00 63.84 137 GLN A O 1
ATOM 1037 N N . ASN A 1 138 ? 19.399 -9.932 -9.591 1.00 68.12 138 ASN A N 1
ATOM 1038 C CA . ASN A 1 138 ? 20.112 -8.784 -10.140 1.00 68.12 138 ASN A CA 1
ATOM 1039 C C . ASN A 1 138 ? 19.502 -8.402 -11.491 1.00 68.12 138 ASN A C 1
ATOM 1041 O O . ASN A 1 138 ? 19.237 -9.291 -12.298 1.00 68.12 138 ASN A O 1
ATOM 1045 N N . PHE A 1 139 ? 19.333 -7.108 -11.744 1.00 65.31 139 PHE A N 1
ATOM 1046 C CA . PHE A 1 139 ? 18.853 -6.579 -13.024 1.00 65.31 139 PHE A CA 1
ATOM 1047 C C . PHE A 1 139 ? 19.473 -5.201 -13.298 1.00 65.31 139 PHE A C 1
ATOM 1049 O O . PHE A 1 139 ? 19.949 -4.535 -12.371 1.00 65.31 139 PHE A O 1
ATOM 1056 N N . CYS A 1 140 ? 19.513 -4.784 -14.564 1.00 67.00 140 CYS A N 1
ATOM 1057 C CA . CYS A 1 140 ? 20.038 -3.487 -14.978 1.00 67.00 140 CYS A CA 1
ATOM 1058 C C . CYS A 1 140 ? 18.922 -2.634 -15.581 1.00 67.00 140 CYS A C 1
ATOM 1060 O O . CYS A 1 140 ? 17.999 -3.143 -16.208 1.00 67.00 140 CYS A O 1
ATOM 1062 N N . VAL A 1 141 ? 18.986 -1.322 -15.360 1.00 64.12 141 VAL A N 1
ATOM 1063 C CA . VAL A 1 141 ? 17.940 -0.388 -15.793 1.00 64.12 141 VAL A CA 1
ATOM 1064 C C . VAL A 1 141 ? 18.587 0.771 -16.509 1.00 64.12 141 VAL A C 1
ATOM 1066 O O . VAL A 1 141 ? 19.579 1.334 -16.033 1.00 64.12 141 VAL A O 1
ATOM 1069 N N . LYS A 1 142 ? 18.019 1.129 -17.652 1.00 61.84 142 LYS A N 1
ATOM 1070 C CA . LYS A 1 142 ? 18.486 2.240 -18.467 1.00 61.84 142 LYS A CA 1
ATOM 1071 C C . LYS A 1 142 ? 17.804 3.528 -18.006 1.00 61.84 142 LYS A C 1
ATOM 1073 O O . LYS A 1 142 ? 16.592 3.681 -18.095 1.00 61.84 142 LYS A O 1
ATOM 1078 N N . GLY A 1 143 ? 18.595 4.453 -17.471 1.00 60.28 143 GLY A N 1
ATOM 1079 C CA . GLY A 1 143 ? 18.120 5.775 -17.063 1.00 60.28 143 GLY A CA 1
ATOM 1080 C C . GLY A 1 143 ? 17.917 6.731 -18.244 1.00 60.28 143 GLY A C 1
ATOM 1081 O O . GLY A 1 143 ? 18.309 6.438 -19.376 1.00 60.28 143 GLY A O 1
ATOM 1082 N N . ALA A 1 144 ? 17.396 7.928 -17.947 1.00 58.25 144 ALA A N 1
ATOM 1083 C CA . ALA A 1 144 ? 17.071 8.989 -18.912 1.00 58.25 144 ALA A CA 1
ATOM 1084 C C . ALA A 1 144 ? 18.217 9.373 -19.882 1.00 58.25 144 ALA A C 1
ATOM 1086 O O . ALA A 1 144 ? 17.958 9.826 -20.991 1.00 58.25 144 ALA A O 1
ATOM 1087 N N . ASN A 1 145 ? 19.481 9.106 -19.523 1.00 63.75 145 ASN A N 1
ATOM 1088 C CA . ASN A 1 145 ? 20.666 9.396 -20.345 1.00 63.75 145 ASN A CA 1
ATOM 1089 C C . ASN A 1 145 ? 21.326 8.143 -20.951 1.00 63.75 145 ASN A C 1
ATOM 1091 O O . ASN A 1 145 ? 22.524 8.151 -21.228 1.00 63.75 145 ASN A O 1
ATOM 1095 N N . ARG A 1 146 ? 20.583 7.040 -21.115 1.00 62.50 146 ARG A N 1
ATOM 1096 C CA . ARG A 1 146 ? 21.111 5.726 -21.550 1.00 62.50 146 ARG A CA 1
ATOM 1097 C C . ARG A 1 146 ? 22.164 5.120 -20.609 1.00 62.50 146 ARG A C 1
ATOM 1099 O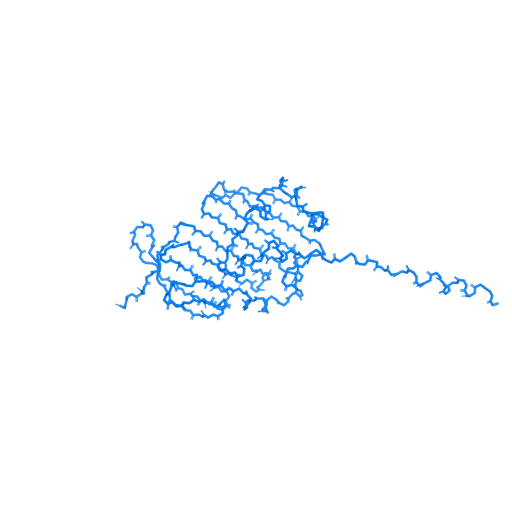 O . ARG A 1 146 ? 22.863 4.187 -20.992 1.00 62.50 146 ARG A O 1
ATOM 1106 N N . THR A 1 147 ? 22.279 5.625 -19.383 1.00 63.44 147 THR A N 1
ATOM 1107 C CA . THR A 1 147 ? 23.164 5.063 -18.361 1.00 63.44 147 THR A CA 1
ATOM 1108 C C . THR A 1 147 ? 22.543 3.801 -17.775 1.00 63.44 147 THR A C 1
ATOM 1110 O O . THR A 1 147 ? 21.368 3.805 -17.410 1.00 63.44 147 THR A O 1
ATOM 1113 N N . LEU A 1 148 ? 23.322 2.723 -17.681 1.00 66.44 148 LEU A N 1
ATOM 1114 C CA . LEU A 1 148 ? 22.882 1.485 -17.042 1.00 66.44 148 LEU A CA 1
ATOM 1115 C C . LEU A 1 148 ? 23.178 1.543 -15.546 1.00 66.44 148 LEU A C 1
ATOM 1117 O O . LEU A 1 148 ? 24.312 1.797 -15.139 1.00 66.44 148 LEU A O 1
ATOM 1121 N N . LYS A 1 149 ? 22.156 1.306 -14.723 1.00 68.00 149 LYS A N 1
ATOM 1122 C CA . LYS A 1 149 ? 22.296 1.146 -13.273 1.00 68.00 149 LYS A CA 1
ATOM 1123 C C . LYS A 1 149 ? 21.930 -0.275 -12.881 1.00 68.00 149 LYS A C 1
ATOM 1125 O O . LYS A 1 149 ? 20.851 -0.747 -13.227 1.00 68.00 149 LYS A O 1
ATOM 1130 N N . GLN A 1 150 ? 22.826 -0.932 -12.153 1.00 68.25 150 GLN A N 1
ATOM 1131 C CA . GLN A 1 150 ? 22.585 -2.257 -11.598 1.00 68.25 150 GLN A CA 1
ATOM 1132 C C . GLN A 1 150 ? 21.789 -2.150 -10.297 1.00 68.25 150 GLN A C 1
ATOM 1134 O O . GLN A 1 150 ? 22.069 -1.304 -9.445 1.00 68.25 150 GLN A O 1
ATOM 1139 N N . TYR A 1 151 ? 20.825 -3.045 -10.134 1.00 67.44 151 TYR A N 1
ATOM 1140 C CA . TYR A 1 151 ? 20.010 -3.173 -8.939 1.00 67.44 151 TYR A CA 1
ATOM 1141 C C . TYR A 1 151 ? 20.010 -4.620 -8.456 1.00 67.44 151 TYR A C 1
ATOM 1143 O O . TYR A 1 151 ? 20.074 -5.559 -9.249 1.00 67.44 151 TYR A O 1
ATOM 1151 N N . GLN A 1 152 ? 19.922 -4.783 -7.137 1.00 66.31 152 GLN A N 1
ATOM 1152 C CA . GLN A 1 152 ? 19.766 -6.075 -6.483 1.00 66.31 152 GLN A CA 1
ATOM 1153 C C . GLN A 1 152 ? 18.484 -6.063 -5.654 1.00 66.31 152 GLN A C 1
ATOM 1155 O O . GLN A 1 152 ? 18.308 -5.240 -4.754 1.00 66.31 152 GLN A O 1
ATOM 1160 N N . SER A 1 153 ? 17.596 -6.995 -5.974 1.00 65.00 153 SER A N 1
ATOM 1161 C CA . SER A 1 153 ? 16.403 -7.300 -5.193 1.00 65.00 153 SER A CA 1
ATOM 1162 C C .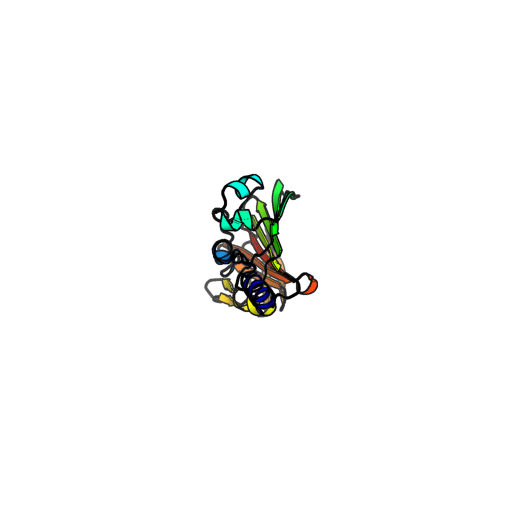 SER A 1 153 ? 16.775 -8.177 -3.985 1.00 65.00 153 SER A C 1
ATOM 1164 O O . SER A 1 153 ? 17.677 -9.012 -4.073 1.00 65.00 153 SER A O 1
ATOM 1166 N N . SER A 1 154 ? 16.101 -7.999 -2.848 1.00 66.12 154 SER A N 1
ATOM 1167 C CA . SER A 1 154 ? 16.358 -8.689 -1.572 1.00 66.12 154 SER A CA 1
ATOM 1168 C C . SER A 1 154 ? 15.053 -9.078 -0.881 1.00 66.12 154 SER A C 1
ATOM 1170 O O . SER A 1 154 ? 14.010 -8.528 -1.210 1.00 66.12 154 SER A O 1
ATOM 1172 N N . GLN A 1 155 ? 15.119 -9.919 0.160 1.00 64.56 155 GLN A N 1
ATOM 1173 C CA . GLN A 1 155 ? 13.945 -10.394 0.914 1.00 64.56 155 GLN A CA 1
ATOM 1174 C C . GLN A 1 155 ? 12.978 -9.296 1.419 1.00 64.56 155 GLN A C 1
ATOM 1176 O O . GLN A 1 155 ? 11.791 -9.538 1.636 1.00 64.56 155 GLN A O 1
ATOM 1181 N N . HIS A 1 156 ? 13.479 -8.075 1.592 1.00 67.88 156 HIS A N 1
ATOM 1182 C CA . HIS A 1 156 ? 12.741 -6.934 2.136 1.00 67.88 156 HIS A CA 1
ATOM 1183 C C . HIS A 1 156 ? 12.493 -5.830 1.105 1.00 67.88 156 HIS A C 1
ATOM 1185 O O . HIS A 1 156 ? 11.901 -4.801 1.418 1.00 67.88 156 HIS A O 1
ATOM 1191 N N . HIS A 1 157 ? 12.970 -5.996 -0.122 1.00 67.00 157 HIS A N 1
ATOM 1192 C CA . HIS A 1 157 ? 13.015 -4.913 -1.085 1.00 67.00 157 HIS A CA 1
ATOM 1193 C C . HIS A 1 157 ? 13.065 -5.471 -2.499 1.00 67.00 157 HIS A C 1
ATOM 1195 O O . HIS A 1 157 ? 14.061 -6.069 -2.901 1.00 67.00 157 HIS A O 1
ATOM 1201 N N . TRP A 1 158 ? 11.986 -5.233 -3.234 1.00 65.31 158 TRP A N 1
ATOM 1202 C CA . TRP A 1 158 ? 11.690 -5.831 -4.522 1.00 65.31 158 TRP A CA 1
ATOM 1203 C C . TRP A 1 158 ? 11.409 -4.731 -5.528 1.00 65.31 158 TRP A C 1
ATOM 1205 O O . TRP A 1 158 ? 10.699 -3.770 -5.236 1.00 65.31 158 TRP A O 1
ATOM 1215 N N . ARG A 1 159 ? 11.959 -4.871 -6.725 1.00 65.88 159 ARG A N 1
ATOM 1216 C CA . ARG A 1 159 ? 11.802 -3.910 -7.813 1.00 65.88 159 ARG A CA 1
ATOM 1217 C C . ARG A 1 159 ? 11.524 -4.677 -9.089 1.00 65.88 159 ARG A C 1
ATOM 1219 O O . ARG A 1 159 ? 12.137 -5.719 -9.309 1.00 65.88 159 ARG A O 1
ATOM 1226 N N . ALA A 1 160 ? 10.623 -4.148 -9.895 1.00 60.91 160 ALA A N 1
ATOM 1227 C CA . ALA A 1 160 ? 10.350 -4.621 -11.235 1.00 60.91 160 ALA A CA 1
ATOM 1228 C C . ALA A 1 160 ? 10.270 -3.418 -12.167 1.00 60.91 160 ALA A C 1
ATOM 1230 O O . ALA A 1 160 ? 9.769 -2.356 -11.800 1.00 60.91 160 ALA A O 1
ATOM 1231 N N . VAL A 1 161 ? 10.787 -3.589 -13.373 1.00 56.00 161 VAL A N 1
ATOM 1232 C CA . VAL A 1 161 ? 10.779 -2.555 -14.401 1.00 56.00 161 VAL A CA 1
ATOM 1233 C C . VAL A 1 161 ? 10.269 -3.215 -15.662 1.00 56.00 161 VAL A C 1
ATOM 1235 O O . VAL A 1 161 ? 10.765 -4.267 -16.046 1.00 56.00 161 VAL A O 1
ATOM 1238 N N . SER A 1 162 ? 9.250 -2.640 -16.287 1.00 53.28 162 SER A N 1
ATOM 1239 C CA . SER A 1 162 ? 8.809 -3.104 -17.599 1.00 53.28 162 SER A CA 1
ATOM 1240 C C . SER A 1 162 ? 9.598 -2.370 -18.682 1.00 53.28 162 SER A C 1
ATOM 1242 O O . SER A 1 162 ? 9.841 -1.175 -18.557 1.00 53.28 162 SER A O 1
ATOM 1244 N N . SER A 1 163 ? 9.968 -3.066 -19.758 1.00 46.06 163 SER A N 1
ATOM 1245 C CA . SER A 1 163 ? 10.517 -2.454 -20.982 1.00 46.06 163 SER A CA 1
ATOM 1246 C C . SER A 1 163 ? 9.468 -1.710 -21.817 1.00 46.06 163 SER A C 1
ATOM 1248 O O . SER A 1 163 ? 9.799 -0.985 -22.745 1.00 46.06 163 SER A O 1
ATOM 1250 N N . GLU A 1 164 ? 8.185 -1.903 -21.505 1.00 52.38 164 GLU A N 1
ATOM 1251 C CA . GLU A 1 164 ? 7.053 -1.242 -22.167 1.00 52.38 164 GLU A CA 1
ATOM 1252 C C . GLU A 1 164 ? 6.143 -0.536 -21.140 1.00 52.38 164 GLU A C 1
ATOM 1254 O O . GLU A 1 164 ? 4.959 -0.328 -21.401 1.00 52.38 164 GLU A O 1
ATOM 1259 N N . GLY A 1 165 ? 6.632 -0.237 -19.927 1.00 61.28 165 GLY A N 1
ATOM 1260 C CA . GLY A 1 165 ? 5.773 0.268 -18.852 1.00 61.28 165 GLY A CA 1
ATOM 1261 C C . GLY A 1 165 ? 6.516 0.841 -17.642 1.00 61.28 165 GLY A C 1
ATOM 1262 O O . GLY A 1 165 ? 7.739 0.946 -17.658 1.00 61.28 165 GLY A O 1
ATOM 1263 N N . PRO A 1 166 ? 5.780 1.217 -16.585 1.00 69.06 166 PRO A N 1
ATOM 1264 C CA . PRO A 1 166 ? 6.342 1.961 -15.469 1.00 69.06 166 PRO A CA 1
ATOM 1265 C C . PRO A 1 166 ? 7.291 1.138 -14.595 1.00 69.06 166 PRO A C 1
ATOM 1267 O O . PRO A 1 166 ? 7.210 -0.091 -14.503 1.00 69.06 166 PRO A O 1
ATOM 1270 N N . TRP A 1 167 ? 8.149 1.856 -13.877 1.00 75.00 167 TRP A N 1
ATOM 1271 C CA . TRP A 1 167 ? 8.918 1.357 -12.750 1.00 75.00 167 TRP A CA 1
ATOM 1272 C C . TRP A 1 167 ? 8.012 1.069 -11.564 1.00 75.00 167 TRP A C 1
ATOM 1274 O O . TRP A 1 167 ? 7.288 1.941 -11.085 1.00 75.00 167 TRP A O 1
ATOM 1284 N N . GLN A 1 168 ? 8.115 -0.144 -11.034 1.00 78.38 168 GLN A N 1
ATOM 1285 C CA . GLN A 1 168 ? 7.315 -0.613 -9.917 1.00 78.38 168 GLN A CA 1
ATOM 1286 C C . GLN A 1 168 ? 8.224 -1.113 -8.803 1.00 78.38 168 GLN A C 1
ATOM 1288 O O . GLN A 1 168 ? 9.187 -1.852 -9.013 1.00 78.38 168 GLN A O 1
ATOM 1293 N N . GLU A 1 169 ? 7.919 -0.727 -7.575 1.00 78.62 169 GLU A N 1
ATOM 1294 C CA . GLU A 1 169 ? 8.742 -1.076 -6.432 1.00 78.62 169 GLU A CA 1
ATOM 1295 C C . GLU A 1 169 ? 7.885 -1.430 -5.225 1.00 78.62 169 GLU A C 1
ATOM 1297 O O . GLU A 1 169 ? 7.063 -0.645 -4.757 1.00 78.62 169 GLU A O 1
ATOM 1302 N N . PHE A 1 170 ? 8.130 -2.625 -4.697 1.00 80.75 170 PHE A N 1
ATOM 1303 C CA . PHE A 1 170 ? 7.508 -3.129 -3.489 1.00 80.75 170 PHE A CA 1
ATOM 1304 C C . PHE A 1 170 ? 8.562 -3.259 -2.390 1.00 80.75 170 PHE A C 1
ATOM 1306 O O . PHE A 1 170 ? 9.557 -3.972 -2.542 1.00 80.75 170 PHE A O 1
ATOM 1313 N N . ARG A 1 171 ? 8.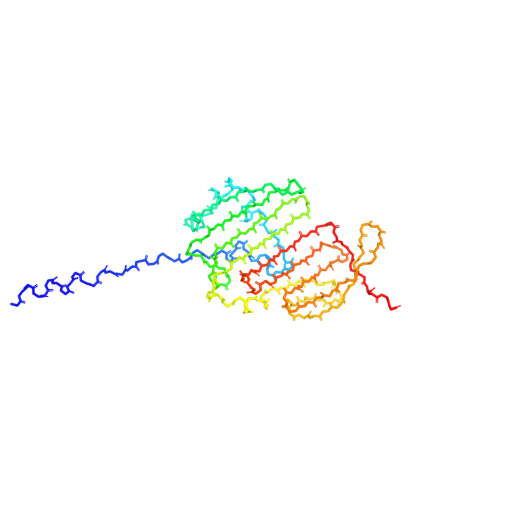362 -2.597 -1.250 1.00 81.25 171 ARG A N 1
ATOM 1314 C CA . ARG A 1 171 ? 9.285 -2.697 -0.107 1.00 81.25 171 ARG A CA 1
ATOM 1315 C C . ARG A 1 171 ? 8.564 -3.179 1.134 1.00 81.25 171 ARG A C 1
ATOM 1317 O O . ARG A 1 171 ? 7.438 -2.779 1.411 1.00 81.25 171 ARG A O 1
ATOM 1324 N N . TYR A 1 172 ? 9.262 -3.992 1.914 1.00 83.56 172 TYR A N 1
ATOM 1325 C CA . TYR A 1 172 ? 8.879 -4.362 3.262 1.00 83.56 172 TYR A CA 1
ATOM 1326 C C . TYR A 1 172 ? 9.930 -3.848 4.246 1.00 83.56 172 TYR A C 1
ATOM 1328 O O . TYR A 1 172 ? 11.087 -4.251 4.210 1.00 83.56 172 TYR A O 1
ATOM 1336 N N . HIS A 1 173 ? 9.519 -2.977 5.162 1.00 84.06 173 HIS A N 1
ATOM 1337 C CA . HIS A 1 173 ? 10.368 -2.435 6.217 1.00 84.06 173 HIS A CA 1
ATOM 1338 C C . HIS A 1 173 ? 10.028 -3.122 7.551 1.00 84.06 173 HIS A C 1
ATOM 1340 O O . HIS A 1 173 ? 9.147 -2.643 8.272 1.00 84.06 173 HIS A O 1
ATOM 1346 N N . PRO A 1 174 ? 10.711 -4.224 7.923 1.00 79.88 174 PRO A N 1
ATOM 1347 C CA . PRO A 1 174 ? 10.352 -5.024 9.099 1.00 79.88 174 PRO A CA 1
ATOM 1348 C C . PRO A 1 174 ? 10.469 -4.252 10.416 1.00 79.88 174 PRO A C 1
ATOM 1350 O O . PRO A 1 174 ? 9.671 -4.451 11.322 1.00 79.88 174 PRO A O 1
ATOM 1353 N N . LYS A 1 175 ? 11.425 -3.321 10.528 1.00 84.19 175 LYS A N 1
ATOM 1354 C CA . LYS A 1 175 ? 11.585 -2.492 11.738 1.00 84.19 175 LYS A CA 1
ATOM 1355 C C . LYS A 1 175 ? 10.412 -1.538 11.966 1.00 84.19 175 LYS A C 1
ATOM 1357 O O . LYS A 1 175 ? 10.163 -1.129 13.096 1.00 84.19 175 LYS A O 1
ATOM 1362 N N . GLU A 1 176 ? 9.713 -1.170 10.898 1.00 86.31 176 GLU A N 1
ATOM 1363 C CA . GLU A 1 176 ? 8.632 -0.185 10.928 1.00 86.31 176 GLU A CA 1
ATOM 1364 C C . GLU A 1 176 ? 7.247 -0.816 10.725 1.00 86.31 176 GLU A C 1
ATOM 1366 O O . GLU A 1 176 ? 6.248 -0.108 10.853 1.00 86.31 176 GLU A O 1
ATOM 1371 N N . ASN A 1 177 ? 7.184 -2.125 10.437 1.00 88.88 177 ASN A N 1
ATOM 1372 C CA . ASN A 1 177 ? 5.993 -2.848 9.979 1.00 88.88 177 ASN A CA 1
ATOM 1373 C C . ASN A 1 177 ? 5.298 -2.148 8.801 1.00 88.88 177 ASN A C 1
ATOM 1375 O O . ASN A 1 177 ? 4.078 -1.978 8.792 1.00 88.88 177 ASN A O 1
ATOM 1379 N N . VAL A 1 178 ? 6.081 -1.722 7.806 1.00 91.00 178 VAL A N 1
ATOM 1380 C CA . VAL A 1 178 ? 5.565 -1.011 6.627 1.00 91.00 178 VAL A CA 1
ATOM 1381 C C . VAL A 1 178 ? 5.689 -1.869 5.377 1.00 91.00 178 VAL A C 1
ATOM 1383 O O . VAL A 1 178 ? 6.767 -2.389 5.096 1.00 91.00 178 VAL A O 1
ATOM 1386 N N . LEU A 1 179 ? 4.606 -1.955 4.606 1.00 90.12 179 LEU A N 1
ATOM 1387 C CA . LEU A 1 179 ? 4.637 -2.343 3.197 1.00 90.12 179 LEU A CA 1
ATOM 1388 C C . LEU A 1 179 ? 4.451 -1.102 2.336 1.00 90.12 179 LEU A C 1
ATOM 1390 O O . LEU A 1 179 ? 3.525 -0.332 2.576 1.00 90.12 179 LEU A O 1
ATOM 1394 N N . SER A 1 180 ? 5.300 -0.905 1.336 1.00 89.44 180 SER A N 1
ATOM 1395 C CA . SER A 1 180 ? 5.166 0.200 0.393 1.00 89.44 180 SER A CA 1
ATOM 1396 C C . SER A 1 180 ? 5.065 -0.298 -1.035 1.00 89.44 180 SER A C 1
ATOM 1398 O O . SER A 1 180 ? 5.809 -1.196 -1.423 1.00 89.44 180 SER A O 1
ATOM 1400 N N . CYS A 1 181 ? 4.193 0.335 -1.809 1.00 88.94 181 CYS A N 1
ATOM 1401 C CA . CYS A 1 181 ? 4.072 0.154 -3.244 1.00 88.94 181 CYS A CA 1
ATOM 1402 C C . CYS A 1 181 ? 4.302 1.484 -3.944 1.00 88.94 181 CYS A C 1
ATOM 1404 O O . CYS A 1 181 ? 3.604 2.454 -3.658 1.00 88.94 181 CYS A O 1
ATOM 1406 N N . LEU A 1 182 ? 5.274 1.513 -4.845 1.00 85.88 182 LEU A N 1
ATOM 1407 C CA . LEU A 1 182 ? 5.616 2.649 -5.683 1.00 85.88 182 LEU A CA 1
ATOM 1408 C C . LEU A 1 182 ? 5.425 2.257 -7.147 1.00 85.88 182 LEU A C 1
ATOM 1410 O O . LEU A 1 182 ? 5.807 1.159 -7.548 1.00 85.88 182 LEU A O 1
ATOM 1414 N N . ASN A 1 183 ? 4.843 3.162 -7.923 1.00 83.75 183 ASN A N 1
ATOM 1415 C CA . ASN A 1 183 ? 4.638 3.052 -9.358 1.00 83.75 183 ASN A CA 1
ATOM 1416 C C . ASN A 1 183 ? 5.037 4.384 -10.011 1.00 83.75 183 ASN A C 1
ATOM 1418 O O . ASN A 1 183 ? 4.617 5.441 -9.536 1.00 83.75 183 ASN A O 1
ATOM 1422 N N . SER A 1 184 ? 5.871 4.359 -11.048 1.00 76.62 184 SER A N 1
ATOM 1423 C CA . SER A 1 184 ? 6.350 5.569 -11.714 1.00 76.62 184 SER A CA 1
ATOM 1424 C C . SER A 1 184 ? 6.598 5.369 -13.203 1.00 76.62 184 SER A C 1
ATOM 1426 O O . SER A 1 184 ? 7.360 4.489 -13.592 1.00 76.62 184 SER A O 1
ATOM 1428 N N . ASP A 1 185 ? 6.049 6.256 -14.027 1.00 72.75 185 ASP A N 1
ATOM 1429 C CA . ASP A 1 185 ? 6.227 6.245 -15.486 1.00 72.75 185 ASP A CA 1
ATOM 1430 C C . ASP A 1 185 ? 7.599 6.798 -15.929 1.00 72.75 185 ASP A C 1
ATOM 1432 O O . ASP A 1 185 ? 7.979 6.692 -17.092 1.00 72.75 185 ASP A O 1
ATOM 1436 N N . HIS A 1 186 ? 8.378 7.374 -15.004 1.00 64.50 186 HIS A N 1
ATOM 1437 C CA . HIS A 1 186 ? 9.617 8.113 -15.304 1.00 64.50 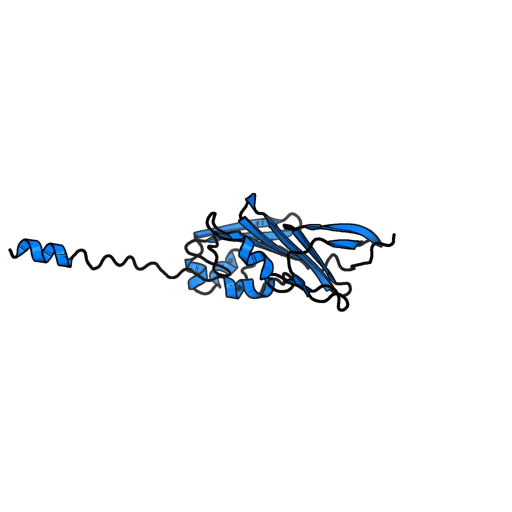186 HIS A CA 1
ATOM 1438 C C . HIS A 1 186 ? 10.873 7.242 -15.478 1.00 64.50 186 HIS A C 1
ATOM 1440 O O . HIS A 1 186 ? 11.944 7.753 -15.812 1.00 64.50 186 HIS A O 1
ATOM 1446 N N . TYR A 1 187 ? 10.780 5.934 -15.242 1.00 59.09 187 TYR A N 1
ATOM 1447 C CA . TYR A 1 187 ? 11.909 5.000 -15.301 1.00 59.09 187 TYR A CA 1
ATOM 1448 C C . TYR A 1 187 ? 11.426 3.713 -15.983 1.00 59.09 187 TYR A C 1
ATOM 1450 O O . TYR A 1 187 ? 10.523 3.076 -15.454 1.00 59.09 187 TYR A O 1
ATOM 1458 N N . GLY A 1 188 ? 11.957 3.335 -17.153 1.00 57.25 188 GLY A N 1
ATOM 1459 C CA . GLY A 1 188 ? 11.172 2.435 -18.017 1.00 57.25 188 GLY A CA 1
ATOM 1460 C C . GLY A 1 188 ? 11.903 1.570 -19.034 1.00 57.25 188 GLY A C 1
ATOM 1461 O O . GLY A 1 188 ? 11.341 1.345 -20.089 1.00 57.25 188 GLY A O 1
ATOM 1462 N N . ASP A 1 189 ? 13.111 1.076 -18.751 1.00 56.56 189 ASP A N 1
ATOM 1463 C CA . ASP A 1 189 ? 13.715 0.017 -19.576 1.00 56.56 189 ASP A CA 1
ATOM 1464 C C . ASP A 1 189 ? 14.562 -0.928 -18.704 1.00 56.56 189 ASP A C 1
ATOM 1466 O O . ASP A 1 189 ? 15.642 -0.545 -18.234 1.00 56.56 189 ASP A O 1
ATOM 1470 N N . GLU A 1 190 ? 14.100 -2.168 -18.501 1.00 54.53 190 GLU A N 1
ATOM 1471 C CA . GLU A 1 190 ? 14.950 -3.266 -18.020 1.00 54.53 190 GLU A CA 1
ATOM 1472 C C . GLU A 1 190 ? 15.869 -3.734 -19.158 1.00 54.53 190 GLU A C 1
ATOM 1474 O O . GLU A 1 190 ? 15.426 -3.953 -20.287 1.00 54.53 190 GLU A O 1
ATOM 1479 N N . VAL A 1 191 ? 17.156 -3.910 -18.864 1.00 58.78 191 VAL A N 1
ATOM 1480 C CA . VAL A 1 191 ? 18.103 -4.580 -19.760 1.00 58.78 191 VAL A CA 1
ATOM 1481 C C . VAL A 1 191 ? 18.883 -5.634 -18.986 1.00 58.78 191 VAL A C 1
ATOM 1483 O O . VAL A 1 191 ? 19.166 -5.474 -17.796 1.00 58.78 191 VAL A O 1
ATOM 1486 N N . GLU A 1 192 ? 19.274 -6.712 -19.665 1.00 57.44 192 GLU A N 1
ATOM 1487 C CA . GLU A 1 192 ? 20.237 -7.650 -19.095 1.00 57.44 192 GLU A CA 1
ATOM 1488 C C . GLU A 1 192 ? 21.529 -6.904 -18.747 1.00 57.44 192 GLU A C 1
ATOM 1490 O O . GLU A 1 192 ? 22.036 -6.094 -19.528 1.00 57.44 192 GLU A O 1
ATOM 1495 N N . CYS A 1 193 ? 22.081 -7.183 -17.566 1.00 57.50 193 CYS A N 1
ATOM 1496 C CA . CYS A 1 193 ? 23.429 -6.741 -17.255 1.00 57.50 193 CYS A CA 1
ATOM 1497 C C . CYS A 1 193 ? 24.389 -7.533 -18.152 1.00 57.50 193 CYS A C 1
ATOM 1499 O O . CYS A 1 193 ? 24.703 -8.687 -17.854 1.00 57.50 193 CYS A O 1
ATOM 1501 N N . THR A 1 194 ? 24.824 -6.946 -19.269 1.00 59.22 194 THR A N 1
ATOM 1502 C CA . THR A 1 194 ? 25.915 -7.513 -20.070 1.00 59.22 194 THR A CA 1
ATOM 1503 C C . THR A 1 194 ? 27.133 -7.703 -19.169 1.00 59.22 194 THR A C 1
ATOM 1505 O O . THR A 1 194 ? 27.497 -6.781 -18.436 1.00 59.22 194 THR A O 1
ATOM 1508 N N . ARG A 1 195 ? 27.701 -8.914 -19.190 1.00 50.38 195 ARG A N 1
ATOM 1509 C CA . ARG A 1 195 ? 28.943 -9.260 -18.483 1.00 50.38 195 ARG A CA 1
ATOM 1510 C C . ARG A 1 195 ? 30.133 -8.483 -19.022 1.00 50.38 195 ARG A C 1
ATOM 1512 O O . ARG A 1 195 ? 30.181 -8.290 -20.256 1.00 50.38 195 ARG A O 1
#

pLDDT: mean 76.2, std 16.85, range [43.81, 97.75]

Foldseek 3Di:
DVVVVVVVVVVPPPPVPPDQAQECAVQQVVCLEAHDHDCVSDPQDPVCLVVDDPNSVVQFPDWDWDQDPQRWIWIKTAGDSHDYPNFAWGIWIWIDDDQKTKIKTFGDPPTPLLVCQQSHWRAAEPVPGIHGLADWDKWWFQAPVRDIDIDIRDNFWDWHAYQAAWTWIWGHDPVRNMIMIMTGRRTHHIDHPDD

Secondary structure (DSSP, 8-state):
--HHHHHHHTTS------PPPEE-HHHHGGGGBTT---TTTS-SSGGGGGGS-HHHHHHEEEEEEEE-TTS-EEEEEEEEEEEETTEEEEEEEEEEETTEEEEEEEE-TT--GGGTGGG-EEEPPTTT-EEETT---EEEEE-TTS-EEEEE-BTTEEEEE-TTS-EEEEEEETTTTEEEEEEETT---EE----

Radius of gyration: 21.53 Å; chains: 1; bounding box: 64×33×70 Å